Protein AF-A0A2G5U357-F1 (afdb_monomer)

Secondary structure (DSSP, 8-state):
---HHHHHHHHHHHHHHHHHHHHHHHHHHHHHHHHHHHHHHHHHHHHHHHHHHHHHHHHHHHHHHHHHHHHHHHHHHHHHHHHHHHHHHHHHHHHHHHHHHHHHHHHHHHHHHHHHHHHHHHHHHHHHHHHHHHHHHHHHHHHHHHHHHHHS-TTT-HHHHHHHHHHHHHHHHHHHHHHHHHHHHHHHHHHHHHTHHHHHHHTTTS--HHHHHHHHHHHHHHHS--GGGGGSTT--HHHHHHHHHHHHHHHHHHHTS-GGGSS-SS-HHHHHHHHHHHHHHHHHHHHHHHTT-

pLDDT: mean 80.19, std 14.19, range [41.47, 96.19]

Sequence (293 aa):
MVTIVELEEENEEIETLAVKKQILLEQSGDVLEEIHNTRELMMEEFERLHIETLMSYQEKIEKEAQEYEQIYEETKLFIEEETMELQTEFCEFLEEMIEEKEKLMELTMQEKEYRKLTDVIFEIIQNWTDIDFIFSQILGMREAQNVVKDTWSEETDPQVVKILDRINQRIMGKVQTIWRLHESNSEKLDGVLEKIEEFLDFMELGYNDISRSIFIVALNSMRNIPFNTLENQNLTDDDVNNIKESVQDIRDFLSYVPLCQLRPRKSLRQFLWNEIDSYQRDNDIFFDLENCK

Nearest PDB structures (foldseek):
  7n6g-assembly1_6B  TM=3.290E-01  e=2.429E+00  Chlamydomonas reinhardtii

Radius of gyration: 61.29 Å; Cα contacts (8 Å, |Δi|>4): 101; chains: 1; bounding box: 119×38×194 Å

Mean predicted aligned error: 16.16 Å

Foldseek 3Di:
DDDPVNVVVVVVVVVVVVVVVVVVVVVVVVVVVVVVVVVVVVVVVVVVVVVVVVVVVVVVVVVVVVVVVVVVVVVVVVVVVVVVVVVVVVVVVVVVVVVVVVVLVVLQVVLVVLVVLLVLVVLLVVLLVVLLVLLVVLVVLVVVLVVLCVVDPPPPDPVSVVVNVVSLVSSLVSLVSSVVSLVVSLVSLVVSLVCVVVSVVSLVPDDDPVLSVLSSVLSVLSNPQPSVLSNDSPNDPVSSVVNNVSSVSSVVSVVSHPSVSSRPPADVVNVVVVVVVVVVVVVVVVVVVVVVD

Solvent-accessible surface area (backbone atoms only — not comparable to full-atom values): 16139 Å² total; per-residue (Å²): 135,85,54,75,65,62,57,48,54,52,47,54,51,51,52,51,50,52,52,52,50,51,52,51,51,53,56,52,48,54,52,52,50,53,53,50,55,52,49,50,54,50,50,56,52,49,52,50,54,50,51,55,50,51,53,54,52,50,54,50,51,53,50,50,51,52,54,52,51,51,54,49,54,53,51,50,50,50,50,53,50,54,51,50,52,53,51,48,55,52,48,53,54,50,49,54,54,48,53,55,50,51,52,52,50,51,54,51,53,51,52,57,54,46,51,53,51,40,52,51,51,52,49,42,52,49,47,46,52,51,36,54,52,54,50,54,50,43,53,54,52,49,54,53,48,48,54,50,56,76,73,41,67,81,91,78,43,77,65,58,53,57,50,52,52,53,50,51,53,52,43,52,56,49,50,56,48,42,49,56,44,48,53,58,34,40,64,51,45,56,65,44,64,78,46,41,66,66,47,53,59,74,46,69,85,58,65,53,73,65,42,48,52,44,46,54,51,31,57,56,51,70,59,69,61,72,65,71,60,64,70,43,96,76,62,45,73,66,60,54,51,62,50,47,54,57,55,50,52,40,54,56,42,51,73,67,37,69,66,82,44,66,50,76,91,62,53,68,69,57,52,55,47,52,51,54,54,48,55,49,50,58,49,52,55,52,56,56,58,65,75,72,115

Organism: NCBI:txid1611254

Structure (mmCIF, N/CA/C/O backbone):
data_AF-A0A2G5U357-F1
#
_entry.id   AF-A0A2G5U357-F1
#
loop_
_atom_site.group_PDB
_atom_site.id
_atom_site.type_symbol
_atom_site.label_atom_id
_atom_site.label_alt_id
_atom_site.label_comp_id
_atom_site.label_asym_id
_atom_site.label_entity_id
_atom_site.label_seq_id
_atom_site.pdbx_PDB_ins_code
_atom_site.Cartn_x
_atom_site.Cartn_y
_atom_site.Cartn_z
_atom_site.occupancy
_atom_site.B_iso_or_equiv
_atom_site.auth_seq_id
_atom_site.auth_comp_id
_atom_site.auth_asym_id
_atom_site.auth_atom_id
_atom_site.pdbx_PDB_model_num
ATOM 1 N N . MET A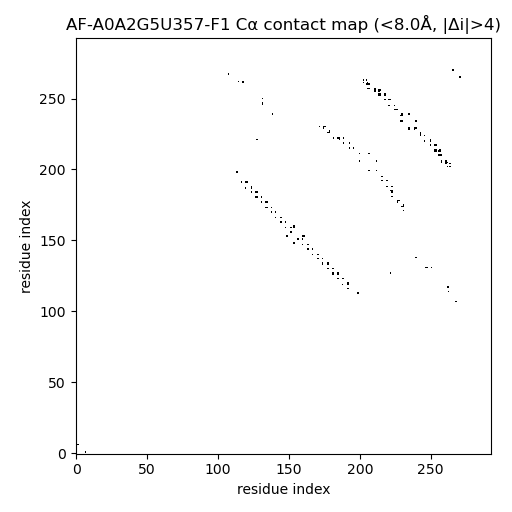 1 1 ? -64.773 4.505 142.439 1.00 47.84 1 MET A N 1
ATOM 2 C CA . MET A 1 1 ? -65.689 3.394 142.752 1.00 47.84 1 MET A CA 1
ATOM 3 C C . MET A 1 1 ? -66.406 3.119 141.449 1.00 47.84 1 MET A C 1
ATOM 5 O O . MET A 1 1 ? -67.272 3.902 141.102 1.00 47.84 1 MET A O 1
ATOM 9 N N . VAL A 1 2 ? -65.901 2.157 140.677 1.00 45.38 2 VAL A N 1
ATOM 10 C CA . VAL A 1 2 ? -66.512 1.727 139.410 1.00 45.38 2 VAL A CA 1
ATOM 11 C C . VAL A 1 2 ? -67.631 0.766 139.786 1.00 45.38 2 VAL A C 1
ATOM 13 O O . VAL A 1 2 ? -67.424 -0.089 140.655 1.00 45.38 2 VAL A O 1
ATOM 16 N N . THR A 1 3 ? -68.829 0.969 139.249 1.00 49.22 3 THR A N 1
ATOM 17 C CA . THR A 1 3 ? -69.967 0.092 139.545 1.00 49.22 3 THR A CA 1
ATOM 18 C C . THR A 1 3 ? -69.926 -1.149 138.657 1.00 49.22 3 THR A C 1
ATOM 20 O O . THR A 1 3 ? -69.430 -1.104 137.539 1.00 49.22 3 THR A O 1
ATOM 23 N N . ILE A 1 4 ? -70.417 -2.284 139.168 1.00 57.62 4 ILE A N 1
ATOM 24 C CA . ILE A 1 4 ? -70.398 -3.585 138.466 1.00 57.62 4 ILE A CA 1
ATOM 25 C C . ILE A 1 4 ? -71.070 -3.492 137.081 1.00 57.62 4 ILE A C 1
ATOM 27 O O . ILE A 1 4 ? -70.630 -4.158 136.157 1.00 57.62 4 ILE A O 1
ATOM 31 N N . VAL A 1 5 ? -72.046 -2.594 136.923 1.00 58.62 5 VAL A N 1
ATOM 32 C CA . VAL A 1 5 ? -72.775 -2.349 135.668 1.00 58.62 5 VAL A CA 1
ATOM 33 C C . VAL A 1 5 ? -71.911 -1.646 134.609 1.00 58.62 5 VAL A C 1
ATOM 35 O O . VAL A 1 5 ? -71.959 -2.024 133.448 1.00 58.62 5 VAL A O 1
ATOM 38 N N . GLU A 1 6 ? -71.064 -0.683 134.994 1.00 56.03 6 GLU A N 1
ATOM 39 C CA . GLU A 1 6 ? -70.139 -0.011 134.056 1.00 56.03 6 GLU A CA 1
ATOM 40 C C . GLU A 1 6 ? -69.059 -0.979 133.541 1.00 56.03 6 GLU A C 1
ATOM 42 O O . GLU A 1 6 ? -68.643 -0.891 132.390 1.00 56.03 6 GLU A O 1
ATOM 47 N N . LEU A 1 7 ? -68.637 -1.939 134.376 1.00 56.56 7 LEU A N 1
ATOM 48 C CA . LEU A 1 7 ? -67.718 -3.011 133.974 1.00 56.56 7 LEU A CA 1
ATOM 49 C C . LEU A 1 7 ? -68.388 -4.051 133.067 1.00 56.56 7 LEU A C 1
ATOM 51 O O . LEU A 1 7 ? -67.701 -4.651 132.250 1.00 56.56 7 LEU A O 1
ATOM 55 N N . GLU A 1 8 ? -69.693 -4.290 133.209 1.00 56.94 8 GLU A N 1
ATOM 56 C CA . GLU A 1 8 ? -70.458 -5.191 132.336 1.00 56.94 8 GLU A CA 1
ATOM 57 C C . GLU A 1 8 ? -70.704 -4.559 130.953 1.00 56.94 8 GLU A C 1
ATOM 59 O O . GLU A 1 8 ? -70.496 -5.234 129.946 1.00 56.94 8 GLU A O 1
ATOM 64 N N . GLU A 1 9 ? -71.032 -3.262 130.887 1.00 58.09 9 GLU A N 1
ATOM 65 C CA . GLU A 1 9 ? -71.184 -2.515 129.626 1.00 58.09 9 GLU A CA 1
ATOM 66 C C . GLU A 1 9 ? -69.849 -2.372 128.863 1.00 58.09 9 GLU A C 1
ATOM 68 O O . GLU A 1 9 ? -69.809 -2.628 127.659 1.00 58.09 9 GLU A O 1
ATOM 73 N N . GLU A 1 10 ? -68.731 -2.059 129.540 1.00 58.97 10 GLU A N 1
ATOM 74 C CA . GLU A 1 10 ? -67.394 -2.046 128.911 1.00 58.97 10 GLU A CA 1
ATOM 75 C C . GLU A 1 10 ? -66.992 -3.437 128.389 1.00 58.97 10 GLU A C 1
ATOM 77 O O . GLU A 1 10 ? -66.333 -3.551 127.353 1.00 58.97 10 GLU A O 1
ATOM 82 N N . ASN A 1 11 ? -67.392 -4.511 129.075 1.00 60.84 11 ASN A N 1
ATOM 83 C CA . ASN A 1 11 ? -67.053 -5.879 128.687 1.00 60.84 11 ASN A CA 1
ATOM 84 C C . ASN A 1 11 ? -67.877 -6.360 127.475 1.00 60.84 11 ASN A C 1
ATOM 86 O O . ASN A 1 11 ? -67.313 -6.981 126.574 1.00 60.84 11 ASN A O 1
ATOM 90 N N . GLU A 1 12 ? -69.164 -6.001 127.385 1.00 63.72 12 GLU A N 1
ATOM 91 C CA . GLU A 1 12 ? -69.972 -6.202 126.169 1.00 63.72 12 GLU A CA 1
ATOM 92 C C . GLU A 1 12 ? -69.420 -5.396 124.978 1.00 63.72 12 GLU A C 1
ATOM 94 O O . GLU A 1 12 ? -69.389 -5.885 123.842 1.00 63.72 12 GLU A O 1
ATOM 99 N N . GLU A 1 13 ? -68.922 -4.178 125.208 1.00 65.19 13 GLU A N 1
ATOM 100 C CA . GLU A 1 13 ? -68.325 -3.341 124.162 1.00 65.19 13 GLU A CA 1
ATOM 101 C C . GLU A 1 13 ? -66.979 -3.907 123.666 1.00 65.19 13 GLU A C 1
ATOM 103 O O . GLU A 1 13 ? -66.722 -3.941 122.456 1.00 65.19 13 GLU A O 1
ATOM 108 N N . ILE A 1 14 ? -66.153 -4.440 124.577 1.00 70.31 14 ILE A N 1
ATOM 109 C CA . ILE A 1 14 ? -64.901 -5.150 124.266 1.00 70.31 14 ILE A CA 1
ATOM 110 C C . ILE A 1 14 ? -65.175 -6.443 123.485 1.00 70.31 14 ILE A C 1
ATOM 112 O O . ILE A 1 14 ? -64.502 -6.696 122.480 1.00 70.31 14 ILE A O 1
ATOM 116 N N . GLU A 1 15 ? -66.168 -7.243 123.884 1.00 70.38 15 GLU A N 1
ATOM 117 C CA . GLU A 1 15 ? -66.568 -8.450 123.148 1.00 70.38 15 GLU A CA 1
ATOM 118 C C . GLU A 1 15 ? -67.089 -8.106 121.744 1.00 70.38 15 GLU A C 1
ATOM 120 O O . GLU A 1 15 ? -66.689 -8.725 120.754 1.00 70.38 15 GLU A O 1
ATOM 125 N N . THR A 1 16 ? -67.895 -7.051 121.615 1.00 76.31 16 THR A N 1
ATOM 126 C CA . THR A 1 16 ? -68.413 -6.588 120.318 1.00 76.31 16 THR A CA 1
ATOM 127 C C . THR A 1 16 ? -67.295 -6.068 119.405 1.00 76.31 16 THR A C 1
ATOM 129 O O . THR A 1 16 ? -67.301 -6.319 118.195 1.00 76.31 16 THR A O 1
ATOM 132 N N . LEU A 1 17 ? -66.306 -5.360 119.960 1.00 76.94 17 LEU A N 1
ATOM 133 C CA . LEU A 1 17 ? -65.114 -4.912 119.234 1.00 76.94 17 LEU A CA 1
ATOM 134 C C . LEU A 1 17 ? -64.229 -6.085 118.799 1.00 76.94 17 LEU A C 1
ATOM 136 O O . LEU A 1 17 ? -63.715 -6.068 117.679 1.00 76.94 17 LEU A O 1
ATOM 140 N N . ALA A 1 18 ? -64.080 -7.115 119.636 1.00 74.75 18 ALA A N 1
ATOM 141 C CA . ALA A 1 18 ? -63.347 -8.330 119.293 1.00 74.75 18 ALA A CA 1
ATOM 142 C C . ALA A 1 18 ? -64.016 -9.085 118.132 1.00 74.75 18 ALA A C 1
ATOM 144 O O . ALA A 1 18 ? -63.332 -9.463 117.180 1.00 74.75 18 ALA A O 1
ATOM 145 N N . VAL A 1 19 ? -65.348 -9.212 118.148 1.00 77.69 19 VAL A N 1
ATOM 146 C CA . VAL A 1 19 ? -66.127 -9.814 117.052 1.00 77.69 19 VAL A CA 1
ATOM 147 C C . VAL A 1 19 ? -66.014 -8.990 115.766 1.00 77.69 19 VAL A C 1
ATOM 149 O O . VAL A 1 19 ? -65.733 -9.542 114.705 1.00 77.69 19 VAL A O 1
ATOM 152 N N . LYS A 1 20 ? -66.150 -7.658 115.832 1.00 79.81 20 LYS A N 1
ATOM 153 C CA . LYS A 1 20 ? -65.971 -6.784 114.655 1.00 79.81 20 LYS A CA 1
ATOM 154 C C . LYS A 1 20 ? -64.561 -6.874 114.076 1.00 79.81 20 LYS A C 1
ATOM 156 O O . LYS A 1 20 ? -64.404 -6.883 112.859 1.00 79.81 20 LYS A O 1
ATOM 161 N N . LYS A 1 21 ? -63.539 -6.959 114.930 1.00 80.06 21 LYS A N 1
ATOM 162 C CA . LYS A 1 21 ? -62.146 -7.142 114.510 1.00 80.06 21 LYS A CA 1
ATOM 163 C C . LYS A 1 21 ? -61.936 -8.496 113.828 1.00 80.06 21 LYS A C 1
ATOM 165 O O . LYS A 1 21 ? -61.232 -8.543 112.826 1.00 80.06 21 LYS A O 1
ATOM 170 N N . GLN A 1 22 ? -62.550 -9.561 114.341 1.00 78.25 22 GLN A N 1
ATOM 171 C CA . GLN A 1 22 ? -62.512 -10.892 113.733 1.00 78.25 22 GLN A CA 1
ATOM 172 C C . GLN A 1 22 ? -63.146 -10.881 112.332 1.00 78.25 22 GLN A C 1
ATOM 174 O O . GLN A 1 22 ? -62.516 -11.323 111.378 1.00 78.25 22 GLN A O 1
ATOM 179 N N . ILE A 1 23 ? -64.333 -10.279 112.193 1.00 80.44 23 ILE A N 1
ATOM 180 C CA . ILE A 1 23 ? -65.026 -10.131 110.901 1.00 80.44 23 ILE A CA 1
ATOM 181 C C . ILE A 1 23 ? -64.185 -9.310 109.913 1.00 80.44 23 ILE A C 1
ATOM 183 O O . ILE A 1 23 ? -64.053 -9.687 108.754 1.00 80.44 23 ILE A O 1
ATOM 187 N N . LEU A 1 24 ? -63.586 -8.202 110.363 1.00 81.31 24 LEU A N 1
ATOM 188 C CA . LEU A 1 24 ? -62.716 -7.375 109.522 1.00 81.31 24 LEU A CA 1
ATOM 189 C C . LEU A 1 24 ? -61.452 -8.119 109.079 1.00 81.31 24 LEU A C 1
ATOM 191 O O . LEU A 1 24 ? -61.003 -7.915 107.956 1.00 81.31 24 LEU A O 1
ATOM 195 N N . LEU A 1 25 ? -60.882 -8.969 109.939 1.00 82.81 25 LEU A N 1
ATOM 196 C CA . LEU A 1 25 ? -59.726 -9.798 109.596 1.00 82.81 25 LEU A CA 1
ATOM 197 C C . LEU A 1 25 ? -60.081 -10.840 108.532 1.00 82.81 25 LEU A C 1
ATOM 199 O O . LEU A 1 25 ? -59.345 -10.953 107.555 1.00 82.81 25 LEU A O 1
ATOM 203 N N . GLU A 1 26 ? -61.211 -11.533 108.676 1.00 79.62 26 GLU A N 1
ATOM 204 C CA . GLU A 1 26 ? -61.708 -12.496 107.680 1.00 79.62 26 GLU A CA 1
ATOM 205 C C . GLU A 1 26 ? -61.999 -11.809 106.338 1.00 79.62 26 GLU A C 1
ATOM 207 O O . GLU A 1 26 ? -61.415 -12.182 105.325 1.00 79.62 26 GLU A O 1
ATOM 212 N N . GLN A 1 27 ? -62.761 -10.710 106.340 1.00 81.50 27 GLN A N 1
ATOM 213 C CA . GLN A 1 27 ? -63.046 -9.935 105.124 1.00 81.50 27 GLN A CA 1
ATOM 214 C C . GLN A 1 27 ? -61.780 -9.370 104.469 1.00 81.50 27 GLN A C 1
ATOM 216 O O . GLN A 1 27 ? -61.687 -9.302 103.246 1.00 81.50 27 GLN A O 1
ATOM 221 N N . SER A 1 28 ? -60.787 -8.953 105.262 1.00 82.56 28 SER A N 1
ATOM 222 C CA . SER A 1 28 ? -59.503 -8.499 104.721 1.00 82.56 28 SER A CA 1
ATOM 223 C C . SER A 1 28 ? -58.676 -9.639 104.122 1.00 82.56 28 SER A C 1
ATOM 225 O O . SER A 1 28 ? -57.940 -9.401 103.167 1.00 82.56 28 SER A O 1
ATOM 227 N N . GLY A 1 29 ? -58.812 -10.861 104.650 1.00 83.94 29 GLY A N 1
ATOM 228 C CA . GLY A 1 29 ? -58.207 -12.072 104.100 1.00 83.94 29 GLY A CA 1
ATOM 229 C C . GLY A 1 29 ? -58.791 -12.422 102.734 1.00 83.94 29 GLY A C 1
ATOM 230 O O . GLY A 1 29 ? -58.028 -12.578 101.785 1.00 83.94 29 GLY A O 1
ATOM 231 N N . ASP A 1 30 ? -60.121 -12.417 102.616 1.00 84.06 30 ASP A N 1
ATOM 232 C CA . ASP A 1 30 ? -60.831 -12.691 101.358 1.00 84.06 30 ASP A CA 1
ATOM 233 C C . ASP A 1 30 ? -60.451 -11.680 100.261 1.00 84.06 30 ASP A C 1
ATOM 235 O O . ASP A 1 30 ? -60.134 -12.052 99.132 1.00 84.06 30 ASP A O 1
ATOM 239 N N . VAL A 1 31 ? -60.391 -10.385 100.603 1.00 86.06 31 VAL A N 1
ATOM 240 C CA . VAL A 1 31 ? -59.973 -9.327 99.664 1.00 86.06 31 VAL A CA 1
ATOM 241 C C . VAL A 1 31 ? -58.511 -9.496 99.238 1.00 86.06 31 VAL A C 1
ATOM 243 O O . VAL A 1 31 ? -58.174 -9.263 98.078 1.00 86.06 31 VAL A O 1
ATOM 246 N N . LEU A 1 32 ? -57.622 -9.893 100.153 1.00 85.81 32 LEU A N 1
ATOM 247 C CA . LEU A 1 32 ? -56.219 -10.153 99.819 1.00 85.81 32 LEU A CA 1
ATOM 248 C C . LEU A 1 32 ? -56.066 -11.364 98.892 1.00 85.81 32 LEU A C 1
ATOM 250 O O . LEU A 1 32 ? -55.231 -11.320 97.988 1.00 85.81 32 LEU A O 1
ATOM 254 N N . GLU A 1 33 ? -56.873 -12.407 99.081 1.00 88.12 33 GLU A N 1
ATOM 255 C CA . GLU A 1 33 ? -56.899 -13.585 98.213 1.00 88.12 33 GLU A CA 1
ATOM 256 C C . GLU A 1 33 ? -57.441 -13.243 96.815 1.00 88.12 33 GLU A C 1
ATOM 258 O O . GLU A 1 33 ? -56.817 -13.595 95.814 1.00 88.12 33 GLU A O 1
ATOM 263 N N . GLU A 1 34 ? -58.518 -12.457 96.712 1.00 88.50 34 GLU A N 1
AT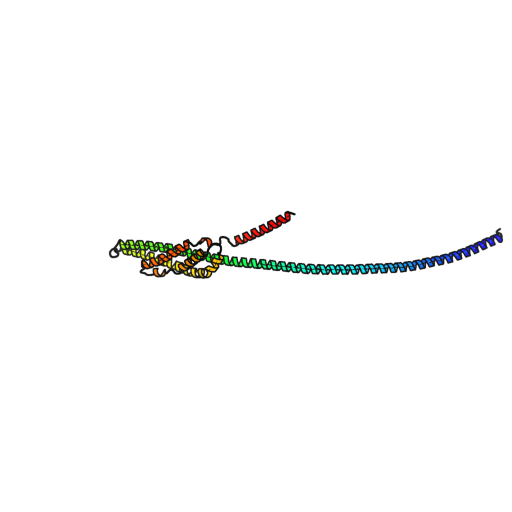OM 264 C CA . GLU A 1 34 ? -59.029 -11.961 95.425 1.00 88.50 34 GLU A CA 1
ATOM 265 C C . GLU A 1 34 ? -58.008 -11.087 94.684 1.00 88.50 34 GLU A C 1
ATOM 267 O O . GLU A 1 34 ? -57.818 -11.240 93.472 1.00 88.50 34 GLU A O 1
ATOM 272 N N . ILE A 1 35 ? -57.310 -10.194 95.396 1.00 88.38 35 ILE A N 1
ATOM 273 C CA . ILE A 1 35 ? -56.228 -9.379 94.822 1.00 88.38 35 ILE A CA 1
ATOM 274 C C . ILE A 1 35 ? -55.089 -10.276 94.331 1.00 88.38 35 ILE A C 1
ATOM 276 O O . ILE A 1 35 ? -54.537 -10.029 93.255 1.00 88.38 35 ILE A O 1
ATOM 280 N N . HIS A 1 36 ? -54.726 -11.306 95.098 1.00 89.50 36 HIS A N 1
ATOM 281 C CA . HIS A 1 36 ? -53.666 -12.234 94.722 1.00 89.50 36 HIS A CA 1
ATOM 282 C C . HIS A 1 36 ? -54.030 -13.028 93.462 1.00 89.50 36 HIS A C 1
ATOM 284 O O . HIS A 1 36 ? -53.264 -12.992 92.498 1.00 89.50 36 HIS A O 1
ATOM 290 N N . ASN A 1 37 ? -55.226 -13.620 93.426 1.00 91.06 37 ASN A N 1
ATOM 291 C CA . ASN A 1 37 ? -55.741 -14.376 92.282 1.00 91.06 37 ASN A CA 1
ATOM 292 C C . ASN A 1 37 ? -55.861 -13.497 91.028 1.00 91.06 37 ASN A C 1
ATOM 294 O O . ASN A 1 37 ? -55.467 -13.894 89.934 1.00 91.06 37 ASN A O 1
ATOM 298 N N . THR A 1 38 ? -56.347 -12.261 91.180 1.00 90.69 38 THR A N 1
ATOM 299 C CA . THR A 1 38 ? -56.445 -11.304 90.065 1.00 90.69 38 THR A CA 1
ATOM 300 C C . THR A 1 38 ? -55.066 -10.936 89.526 1.00 90.69 38 THR A C 1
ATOM 302 O O . THR A 1 38 ? -54.875 -10.831 88.314 1.00 90.69 38 THR A O 1
ATOM 305 N N . ARG A 1 39 ? -54.079 -10.754 90.412 1.00 90.25 39 ARG A N 1
ATOM 306 C CA . ARG A 1 39 ? -52.699 -10.475 90.010 1.00 90.25 39 ARG A CA 1
ATOM 307 C C . ARG A 1 39 ? -52.085 -11.653 89.258 1.00 90.25 39 ARG A C 1
ATOM 309 O O . ARG A 1 39 ? -51.417 -11.402 88.262 1.00 90.25 39 ARG A O 1
ATOM 316 N N . GLU A 1 40 ? -52.279 -12.889 89.716 1.00 91.75 40 GLU A N 1
ATOM 317 C CA . GLU A 1 40 ? -51.782 -14.077 89.008 1.00 91.75 40 GLU A CA 1
ATOM 318 C C . GLU A 1 40 ? -52.381 -14.176 87.604 1.00 91.75 40 GLU A C 1
ATOM 320 O O . GLU A 1 40 ? -51.627 -14.217 86.635 1.00 91.75 40 GLU A O 1
ATOM 325 N N . LEU A 1 41 ? -53.706 -14.057 87.472 1.00 92.38 41 LEU A N 1
ATOM 326 C CA . LEU A 1 41 ? -54.381 -14.068 86.168 1.00 92.38 41 LEU A CA 1
ATOM 327 C C . LEU A 1 41 ? -53.882 -12.953 85.235 1.00 92.38 41 LEU A C 1
ATOM 329 O O . LEU A 1 41 ? -53.682 -13.175 84.044 1.00 92.38 41 LEU A O 1
ATOM 333 N N . MET A 1 42 ? -53.648 -11.748 85.763 1.00 91.56 42 MET A N 1
ATOM 334 C CA . MET A 1 42 ? -53.073 -10.652 84.976 1.00 91.56 42 MET A CA 1
ATOM 335 C C . MET A 1 42 ? -51.633 -10.928 84.534 1.00 91.56 42 MET A C 1
ATOM 337 O O . MET A 1 42 ? -51.255 -10.517 83.439 1.00 91.56 42 MET A O 1
ATOM 341 N N . MET A 1 43 ? -50.823 -11.573 85.376 1.00 92.12 43 MET A N 1
ATOM 342 C CA . MET A 1 43 ? -49.446 -11.927 85.028 1.00 92.12 43 MET A CA 1
ATOM 343 C C . MET A 1 43 ? -49.417 -13.006 83.944 1.00 92.12 43 MET A C 1
ATOM 345 O O . MET A 1 43 ? -48.683 -12.848 82.974 1.00 92.12 43 MET A O 1
ATOM 349 N N . GLU A 1 44 ? -50.261 -14.034 84.054 1.00 91.69 44 GLU A N 1
ATOM 350 C CA . GLU A 1 44 ? -50.408 -15.073 83.027 1.00 91.69 44 GLU A CA 1
ATOM 351 C C . GLU A 1 44 ? -50.871 -14.484 81.683 1.00 91.69 44 GLU A C 1
ATOM 353 O O . GLU A 1 44 ? -50.317 -14.802 80.629 1.00 91.69 44 GLU A O 1
ATOM 358 N N . GLU A 1 45 ? -51.846 -13.569 81.707 1.00 91.94 45 GLU A N 1
ATOM 359 C CA . GLU A 1 45 ? -52.330 -12.888 80.501 1.00 91.94 45 GLU A CA 1
ATOM 360 C C . GLU A 1 45 ? -51.247 -11.992 79.877 1.00 91.94 45 GLU A C 1
ATOM 362 O O . GLU A 1 45 ? -51.085 -11.958 78.654 1.00 91.94 45 GLU A O 1
ATOM 367 N N . PHE A 1 46 ? -50.473 -11.288 80.710 1.00 93.94 46 PHE A N 1
ATOM 368 C CA . PHE A 1 46 ? -49.355 -10.463 80.259 1.00 93.94 46 PHE A CA 1
ATOM 369 C C . PHE A 1 46 ? -48.249 -11.308 79.620 1.00 93.94 46 PHE A C 1
ATOM 371 O O . PHE A 1 46 ? -47.745 -10.949 78.556 1.00 93.94 46 PHE A O 1
ATOM 378 N N . GLU A 1 47 ? -47.893 -12.439 80.231 1.00 92.00 47 GLU A N 1
ATOM 379 C CA . GLU A 1 47 ? -46.915 -13.378 79.680 1.00 92.00 47 GLU A CA 1
ATOM 380 C C . GLU A 1 47 ? -47.383 -13.939 78.333 1.00 92.00 47 GLU A C 1
ATOM 382 O O . GLU A 1 47 ? -46.605 -13.943 77.375 1.00 92.00 47 GLU A O 1
ATOM 387 N N . ARG A 1 48 ? -48.665 -14.317 78.212 1.00 94.06 48 ARG A N 1
ATOM 388 C CA . ARG A 1 48 ? -49.234 -14.790 76.942 1.00 94.06 48 ARG A CA 1
ATOM 389 C C . ARG A 1 48 ? -49.143 -13.728 75.847 1.00 94.06 48 ARG A C 1
ATOM 391 O O . ARG A 1 48 ? -48.617 -14.007 74.771 1.00 94.06 48 ARG A O 1
ATOM 398 N N . LEU A 1 49 ? -49.592 -12.503 76.131 1.00 93.69 49 LEU A N 1
ATOM 399 C CA . LEU A 1 49 ? -49.525 -11.377 75.191 1.00 93.69 49 LEU A CA 1
ATOM 400 C C . LEU A 1 49 ? -48.085 -11.048 74.784 1.00 93.69 49 LEU A C 1
ATOM 402 O O . LEU A 1 49 ? -47.822 -10.732 73.621 1.00 93.69 49 LEU A O 1
ATOM 406 N N . HIS A 1 50 ? -47.141 -11.122 75.724 1.00 93.31 50 HIS A N 1
ATOM 407 C CA . HIS A 1 50 ? -45.735 -10.859 75.445 1.00 93.31 50 HIS A CA 1
ATOM 408 C C . HIS A 1 50 ? -45.137 -11.916 74.509 1.00 93.31 50 HIS A C 1
ATOM 410 O O . HIS A 1 50 ? -44.468 -11.557 73.540 1.00 93.31 50 HIS A O 1
ATOM 416 N N . ILE A 1 51 ? -45.429 -13.199 74.745 1.00 94.69 51 ILE A N 1
ATOM 417 C CA . ILE A 1 51 ? -44.996 -14.303 73.877 1.00 94.69 51 ILE A CA 1
ATOM 418 C C . ILE A 1 51 ? -45.596 -14.157 72.473 1.00 94.69 51 ILE A C 1
ATOM 420 O O . ILE A 1 51 ? -44.857 -14.224 71.495 1.00 94.69 51 ILE A O 1
ATOM 424 N N . GLU A 1 52 ? -46.902 -13.898 72.355 1.00 93.94 52 GLU A N 1
ATOM 425 C CA . GLU A 1 52 ? -47.566 -13.685 71.057 1.00 93.94 52 GLU A CA 1
ATOM 426 C C . GLU A 1 52 ? -46.943 -12.513 70.283 1.00 93.94 52 GLU A C 1
ATOM 428 O O . GLU A 1 52 ? -46.694 -12.604 69.079 1.00 93.94 52 GLU A O 1
ATOM 433 N N . THR A 1 53 ? -46.627 -11.422 70.984 1.00 93.38 53 THR A N 1
ATOM 434 C CA . THR A 1 53 ? -46.004 -10.240 70.379 1.00 93.38 53 THR A CA 1
ATOM 435 C C . THR A 1 53 ? -44.577 -10.534 69.906 1.00 93.38 53 THR A C 1
ATOM 437 O O . THR A 1 53 ? -44.213 -10.150 68.795 1.00 93.38 53 THR A O 1
ATOM 440 N N . LEU A 1 54 ? -43.775 -11.244 70.710 1.00 94.56 54 LEU A N 1
ATOM 441 C CA . LEU A 1 54 ? -42.423 -11.662 70.328 1.00 94.56 54 LEU A CA 1
ATOM 442 C C . LEU A 1 54 ? -42.438 -12.589 69.109 1.00 94.56 54 LEU A C 1
ATOM 444 O O . LEU A 1 54 ? -41.681 -12.354 68.170 1.00 94.56 54 LEU A O 1
ATOM 448 N N . MET A 1 55 ? -43.335 -13.577 69.091 1.00 93.12 55 MET A N 1
ATOM 449 C CA . MET A 1 55 ? -43.512 -14.479 67.949 1.00 93.12 55 MET A CA 1
ATOM 450 C C . MET A 1 55 ? -43.889 -13.702 66.680 1.00 93.12 55 MET A C 1
ATOM 452 O O . MET A 1 55 ? -43.274 -13.901 65.637 1.00 93.12 55 MET A O 1
ATOM 456 N N . SER A 1 56 ? -44.819 -12.744 66.775 1.00 95.31 56 SER A N 1
ATOM 457 C CA . SER A 1 56 ? -45.198 -11.896 65.636 1.00 95.31 56 SER A CA 1
ATOM 458 C C . SER A 1 56 ? -44.037 -11.039 65.115 1.00 95.31 56 SER A C 1
ATOM 460 O O . SER A 1 56 ? -43.899 -10.857 63.904 1.00 95.31 56 SER A O 1
ATOM 462 N N . TYR A 1 57 ? -43.193 -10.497 66.000 1.00 94.31 57 TYR A N 1
ATOM 463 C CA . TYR A 1 57 ? -41.999 -9.764 65.574 1.00 94.31 57 TYR A CA 1
ATOM 464 C C . TYR A 1 57 ? -40.973 -10.678 64.909 1.00 94.31 57 TYR A C 1
ATOM 466 O O . TYR A 1 57 ? -40.377 -10.283 63.911 1.00 94.31 57 TYR A O 1
ATOM 474 N N . GLN A 1 58 ? -40.795 -11.892 65.424 1.00 94.81 58 GLN A N 1
ATOM 475 C CA . GLN A 1 58 ? -39.870 -12.863 64.858 1.00 94.81 58 GLN A CA 1
ATOM 476 C C . GLN A 1 58 ? -40.300 -13.294 63.448 1.00 94.81 58 GLN A C 1
ATOM 478 O O . GLN A 1 58 ? -39.480 -13.262 62.535 1.00 94.81 58 GLN A O 1
ATOM 483 N N . GLU A 1 59 ? -41.593 -13.558 63.236 1.00 93.88 59 GLU A N 1
ATOM 484 C CA . GLU A 1 59 ? -42.153 -13.836 61.904 1.00 93.88 59 GLU A CA 1
ATOM 485 C C . GLU A 1 59 ? -41.946 -12.669 60.926 1.00 93.88 59 GLU A C 1
ATOM 487 O O . GLU A 1 59 ? -41.620 -12.883 59.758 1.00 93.88 59 GLU A O 1
ATOM 492 N N . LYS A 1 60 ? -42.105 -11.418 61.385 1.00 95.44 60 LYS A N 1
ATOM 493 C CA . LYS A 1 60 ? -41.847 -10.233 60.548 1.00 95.44 60 LYS A CA 1
ATOM 494 C C . LYS A 1 60 ? -40.379 -10.119 60.151 1.00 95.44 60 LYS A C 1
ATOM 496 O O . LYS A 1 60 ? -40.105 -9.854 58.987 1.00 95.44 60 LYS A O 1
ATOM 501 N N . ILE A 1 61 ? -39.463 -10.344 61.092 1.00 94.94 61 ILE A N 1
ATOM 502 C CA . ILE A 1 61 ? -38.018 -10.300 60.834 1.00 94.94 61 ILE A CA 1
ATOM 503 C C . ILE A 1 61 ? -37.616 -11.394 59.841 1.00 94.94 61 ILE A C 1
ATOM 505 O O . ILE A 1 61 ? -36.867 -11.117 58.909 1.00 94.94 61 ILE A O 1
ATOM 509 N N . GLU A 1 62 ? -38.119 -12.621 60.002 1.00 94.56 62 GLU A N 1
ATOM 510 C CA . GLU A 1 62 ? -37.836 -13.718 59.066 1.00 94.56 62 GLU A CA 1
ATOM 511 C C . GLU A 1 62 ? -38.360 -13.415 57.663 1.00 94.56 62 GLU A C 1
ATOM 513 O O . GLU A 1 62 ? -37.669 -13.670 56.676 1.00 94.56 62 GLU A O 1
ATOM 518 N N . LYS A 1 63 ? -39.554 -12.825 57.566 1.00 95.88 63 LYS A N 1
ATOM 519 C CA . LYS A 1 63 ? -40.128 -12.440 56.280 1.00 95.88 63 LYS A CA 1
ATOM 520 C C . LYS A 1 63 ? -39.332 -11.321 55.601 1.00 95.88 63 LYS A C 1
ATOM 522 O O . LYS A 1 63 ? -39.022 -11.443 54.421 1.00 95.88 63 LYS A O 1
ATOM 527 N N . GLU A 1 64 ? -38.960 -10.273 56.336 1.00 94.62 64 GLU A N 1
ATOM 528 C CA . GLU A 1 64 ? -38.106 -9.198 55.808 1.00 94.62 64 GLU A CA 1
ATOM 529 C C . GLU A 1 64 ? -36.736 -9.736 55.377 1.00 94.62 64 GLU A C 1
ATOM 531 O O . GLU A 1 64 ? -36.244 -9.373 54.313 1.00 94.62 64 GLU A O 1
ATOM 536 N N . ALA A 1 65 ? -36.132 -10.644 56.152 1.00 93.88 65 ALA A N 1
ATOM 537 C CA . ALA A 1 65 ? -34.858 -11.264 55.793 1.00 93.88 65 ALA A CA 1
ATOM 538 C C . ALA A 1 65 ? -34.950 -12.047 54.471 1.00 93.88 65 ALA A C 1
ATOM 540 O O . ALA A 1 65 ? -34.074 -11.903 53.622 1.00 93.88 65 ALA A O 1
ATOM 541 N N . GLN A 1 66 ? -36.027 -12.813 54.268 1.00 95.50 66 GLN A N 1
ATOM 542 C CA . GLN A 1 66 ? -36.272 -13.532 53.012 1.00 95.50 66 GLN A CA 1
ATOM 543 C C . GLN A 1 66 ? -36.486 -12.583 51.826 1.00 95.50 66 GLN A C 1
ATOM 545 O O . GLN A 1 66 ? -35.960 -12.833 50.744 1.00 95.50 66 GLN A O 1
ATOM 550 N N . GLU A 1 67 ? -37.233 -11.492 52.020 1.00 95.19 67 GLU A N 1
ATOM 551 C CA . GLU A 1 67 ? -37.447 -10.474 50.983 1.00 95.19 67 GLU A CA 1
ATOM 552 C C . GLU A 1 67 ? -36.124 -9.787 50.599 1.00 95.19 67 GLU A C 1
ATOM 554 O O . GLU A 1 67 ? -35.825 -9.640 49.414 1.00 95.19 67 GLU A O 1
ATOM 559 N N . TYR A 1 68 ? -35.281 -9.429 51.574 1.00 93.88 68 TYR A N 1
ATOM 560 C CA . TYR A 1 68 ? -33.964 -8.845 51.302 1.00 93.88 68 TYR A CA 1
ATOM 561 C C . TYR A 1 68 ? -33.007 -9.814 50.608 1.00 93.88 68 TYR A C 1
ATOM 563 O O . TYR A 1 68 ? -32.253 -9.392 49.732 1.00 93.88 68 TYR A O 1
ATOM 571 N N . GLU A 1 69 ? -33.029 -11.094 50.976 1.00 94.62 69 GLU A N 1
ATOM 572 C CA . GLU A 1 69 ? -32.197 -12.114 50.335 1.00 94.62 69 GLU A CA 1
ATOM 573 C C . GLU A 1 69 ? -32.610 -12.332 48.872 1.00 94.62 69 GLU A C 1
ATOM 575 O O . GLU A 1 69 ? -31.747 -12.410 48.000 1.00 94.62 69 GLU A O 1
ATOM 580 N N . GLN A 1 70 ? -33.915 -12.303 48.571 1.00 95.44 70 GLN A N 1
ATOM 581 C CA . GLN A 1 70 ? -34.408 -12.320 47.189 1.00 95.44 70 GLN A CA 1
ATOM 582 C C . GLN A 1 70 ? -33.942 -11.097 46.393 1.00 95.44 70 GLN A C 1
ATOM 584 O O . GLN A 1 70 ? -33.384 -11.260 45.310 1.00 95.44 70 GLN A O 1
ATOM 589 N N . ILE A 1 71 ? -34.097 -9.886 46.942 1.00 95.19 71 ILE A N 1
ATOM 590 C CA . ILE A 1 71 ? -33.644 -8.649 46.281 1.00 95.19 71 ILE A CA 1
ATOM 591 C C . ILE A 1 71 ? -32.134 -8.695 46.013 1.00 95.19 71 ILE A C 1
ATOM 593 O O . ILE A 1 71 ? -31.676 -8.259 44.955 1.00 95.19 71 ILE A O 1
ATOM 597 N N . TYR A 1 72 ? -31.350 -9.210 46.963 1.00 93.31 72 TYR A N 1
ATOM 598 C CA . TYR A 1 72 ? -29.904 -9.331 46.816 1.00 93.31 72 TYR A CA 1
ATOM 599 C C . TYR A 1 72 ? -29.519 -10.271 45.670 1.00 93.31 72 TYR A C 1
ATOM 601 O O . TYR A 1 72 ? -28.713 -9.883 44.824 1.00 93.31 72 TYR A O 1
ATOM 609 N N . GLU A 1 73 ? -30.102 -11.471 45.610 1.00 95.25 73 GLU A N 1
ATOM 610 C CA . GLU A 1 73 ? -29.804 -12.431 44.541 1.00 95.25 73 GLU A CA 1
ATOM 611 C C . GLU A 1 73 ? -30.281 -11.931 43.169 1.00 95.25 73 GLU A C 1
ATOM 613 O O . GLU A 1 73 ? -29.543 -12.060 42.195 1.00 95.25 73 GLU A O 1
ATOM 618 N N . GLU A 1 74 ? -31.446 -11.275 43.080 1.00 95.31 74 GLU A N 1
ATOM 619 C CA . GLU A 1 74 ? -31.916 -10.646 41.834 1.00 95.31 74 GLU A CA 1
ATOM 620 C C . GLU A 1 74 ? -30.964 -9.541 41.358 1.00 95.31 74 GLU A C 1
ATOM 622 O O . GLU A 1 74 ? -30.582 -9.500 40.188 1.00 95.31 74 GLU A O 1
ATOM 627 N N . THR A 1 75 ? -30.531 -8.666 42.270 1.00 92.94 75 THR A N 1
ATOM 628 C CA . THR A 1 75 ? -29.608 -7.567 41.944 1.00 92.94 75 THR A CA 1
ATOM 629 C C . THR A 1 75 ? -28.244 -8.102 41.523 1.00 92.94 75 THR A C 1
ATOM 631 O O . THR A 1 75 ? -27.630 -7.592 40.589 1.00 92.94 75 THR A O 1
ATOM 634 N N . LYS A 1 76 ? -27.754 -9.138 42.207 1.00 94.25 76 LYS A N 1
ATOM 635 C CA . LYS A 1 76 ? -26.487 -9.785 41.878 1.00 94.25 76 LYS A CA 1
ATOM 636 C C . LYS A 1 76 ? -26.531 -10.410 40.486 1.00 94.25 76 LYS A C 1
ATOM 638 O O . LYS A 1 76 ? -25.599 -10.204 39.717 1.00 94.25 76 LYS A O 1
ATOM 643 N N . LEU A 1 77 ? -27.611 -11.118 40.160 1.00 96.19 77 LEU A N 1
ATOM 644 C CA . LEU A 1 77 ? -27.782 -11.758 38.859 1.00 96.19 77 LEU A CA 1
ATOM 645 C C . LEU A 1 77 ? -27.867 -10.716 37.734 1.00 96.19 77 LEU A C 1
ATOM 647 O O . LEU A 1 77 ? -27.187 -10.862 36.725 1.00 96.19 77 LEU A O 1
ATOM 651 N N . PHE A 1 78 ? -28.587 -9.612 37.958 1.00 96.19 78 PHE A N 1
ATOM 652 C CA . PHE A 1 78 ? -28.625 -8.477 37.031 1.00 96.19 78 PHE A CA 1
ATOM 653 C C . PHE A 1 78 ? -27.233 -7.871 36.779 1.00 96.19 78 PHE A C 1
ATOM 655 O O . PHE A 1 78 ? -26.851 -7.653 35.634 1.00 96.19 78 PHE A O 1
ATOM 662 N N . ILE A 1 79 ? -26.447 -7.633 37.837 1.00 93.94 79 ILE A N 1
ATOM 663 C CA . ILE A 1 79 ? -25.088 -7.083 37.702 1.00 93.94 79 ILE A CA 1
ATOM 664 C C . ILE A 1 79 ? -24.171 -8.060 36.954 1.00 93.94 79 ILE A C 1
ATOM 666 O O . ILE A 1 79 ? -23.339 -7.628 36.155 1.00 93.94 79 ILE A O 1
ATOM 670 N N . GLU A 1 80 ? -24.285 -9.364 37.217 1.00 95.31 80 GLU A N 1
ATOM 671 C CA . GLU A 1 80 ? -23.504 -10.393 36.521 1.00 95.31 80 GLU A CA 1
ATOM 672 C C . GLU A 1 80 ? -23.841 -10.439 35.021 1.00 95.31 80 GLU A C 1
ATOM 674 O O . GLU A 1 80 ? -22.920 -10.511 34.205 1.00 95.31 80 GLU A O 1
ATOM 679 N N . GLU A 1 81 ? -25.122 -10.331 34.656 1.00 95.62 81 GLU A N 1
ATOM 680 C CA . GLU A 1 81 ? -25.575 -10.239 33.262 1.00 95.62 81 GLU A CA 1
ATOM 681 C C . GLU A 1 81 ? -25.061 -8.962 32.579 1.00 95.62 81 GLU A C 1
ATOM 683 O O . GLU A 1 81 ? -24.375 -9.057 31.562 1.00 95.62 81 GLU A O 1
ATOM 688 N N . GLU A 1 82 ? -25.280 -7.784 33.175 1.00 94.75 82 GLU A N 1
ATOM 689 C CA . GLU A 1 82 ? -24.838 -6.493 32.619 1.00 94.75 82 GLU A CA 1
ATOM 690 C C . GLU A 1 82 ? -23.308 -6.436 32.459 1.00 94.75 82 GLU A C 1
ATOM 692 O O . GLU A 1 82 ? -22.786 -5.952 31.455 1.00 94.75 82 GLU A O 1
ATOM 697 N N . THR A 1 83 ? -22.559 -6.990 33.419 1.00 92.88 83 THR A N 1
ATOM 698 C CA . T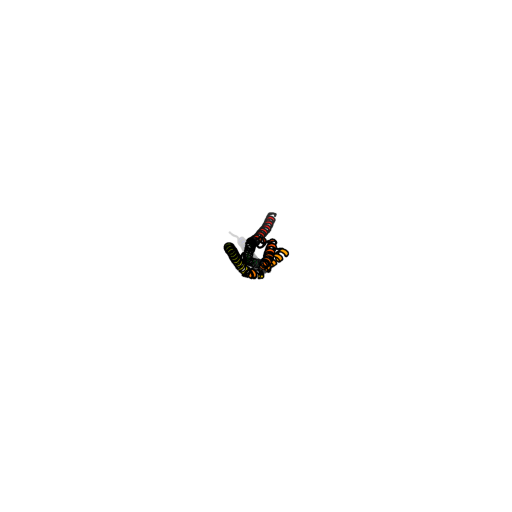HR A 1 83 ? -21.092 -7.058 33.335 1.00 92.88 83 THR A CA 1
ATOM 699 C C . THR A 1 83 ? -20.637 -7.956 32.185 1.00 92.88 83 THR A C 1
ATOM 701 O O . THR A 1 83 ? -19.643 -7.647 31.526 1.00 92.88 83 THR A O 1
ATOM 704 N N . MET A 1 84 ? -21.332 -9.070 31.945 1.00 95.19 84 MET A N 1
ATOM 705 C CA . MET A 1 84 ? -21.003 -10.003 30.867 1.00 95.19 84 MET A CA 1
ATOM 706 C C . MET A 1 84 ? -21.322 -9.407 29.492 1.00 95.19 84 MET A C 1
ATOM 708 O O . MET A 1 84 ? -20.513 -9.543 28.573 1.00 95.19 84 MET A O 1
ATOM 712 N N . GLU A 1 85 ? -22.453 -8.710 29.363 1.00 95.00 85 GLU A N 1
ATOM 713 C CA . GLU A 1 85 ? -22.820 -7.974 28.149 1.00 95.00 85 GLU A CA 1
ATOM 714 C C . GLU A 1 85 ? -21.784 -6.887 27.840 1.00 95.00 85 GLU A C 1
ATOM 716 O O . GLU A 1 85 ? -21.179 -6.911 26.770 1.00 95.00 85 GLU A O 1
ATOM 721 N N . LEU A 1 86 ? -21.460 -6.026 28.813 1.00 93.69 86 LEU A N 1
ATOM 722 C CA . LEU A 1 86 ? -20.444 -4.976 28.653 1.00 93.69 86 LEU A CA 1
ATOM 723 C C . LEU A 1 86 ? -19.055 -5.533 28.312 1.00 93.69 86 LEU A C 1
ATOM 725 O O . LEU A 1 86 ? -18.329 -4.946 27.510 1.00 93.69 86 LEU A O 1
ATOM 729 N N . GLN A 1 87 ? -18.655 -6.658 28.915 1.00 92.00 87 GLN A N 1
ATOM 730 C CA . GLN A 1 87 ? -17.393 -7.318 28.566 1.00 92.00 87 GLN A CA 1
ATOM 731 C C . GLN A 1 87 ? -17.397 -7.832 27.127 1.00 92.00 87 GLN A C 1
ATOM 733 O O . GLN A 1 87 ? -16.371 -7.743 26.456 1.00 92.00 87 GLN A O 1
ATOM 738 N N . THR A 1 88 ? -18.532 -8.348 26.657 1.00 95.19 88 THR A N 1
ATOM 739 C CA . THR A 1 88 ? -18.680 -8.847 25.287 1.00 95.19 88 THR A CA 1
ATOM 740 C C . THR A 1 88 ? -18.602 -7.695 24.290 1.00 95.19 88 THR A C 1
ATOM 742 O O . THR A 1 88 ? -17.763 -7.740 23.395 1.00 95.19 88 THR A O 1
ATOM 745 N N . GLU A 1 89 ? -19.368 -6.622 24.506 1.00 93.06 89 GLU A N 1
ATOM 746 C CA . GLU A 1 89 ? -19.332 -5.417 23.664 1.00 93.06 89 GLU A CA 1
ATOM 747 C C . GLU A 1 89 ? -17.929 -4.798 23.609 1.00 93.06 89 GLU A C 1
ATOM 749 O O . GLU A 1 89 ? -17.445 -4.407 22.547 1.00 93.06 89 GLU A O 1
ATOM 754 N N . PHE A 1 90 ? -17.232 -4.738 24.749 1.00 87.81 90 PHE A N 1
ATOM 755 C CA . PHE A 1 90 ? -15.867 -4.222 24.795 1.00 87.81 90 PHE A CA 1
ATOM 756 C C . PHE A 1 90 ? -14.878 -5.113 24.034 1.00 87.81 90 PHE A C 1
ATOM 758 O O . PHE A 1 90 ? -13.989 -4.593 23.360 1.00 87.81 90 PHE A O 1
ATOM 765 N N . CYS A 1 91 ? -15.018 -6.439 24.120 1.00 90.75 91 CYS A N 1
ATOM 766 C CA . CYS A 1 91 ? -14.197 -7.362 23.340 1.00 90.75 91 CYS A CA 1
ATOM 767 C C . CYS A 1 91 ? -14.441 -7.206 21.835 1.00 90.75 91 CYS A C 1
ATOM 769 O O . CYS A 1 91 ? -13.469 -7.074 21.098 1.00 90.75 91 CYS A O 1
ATOM 771 N N . GLU A 1 92 ? -15.700 -7.155 21.393 1.00 92.81 92 GLU A N 1
ATOM 772 C CA . GLU A 1 92 ? -16.054 -6.957 19.979 1.00 92.81 92 GLU A CA 1
ATOM 773 C C . GLU A 1 92 ? -15.480 -5.637 19.443 1.00 92.81 92 GLU A C 1
ATOM 775 O O . GLU A 1 92 ? -14.807 -5.618 18.413 1.00 92.81 92 GLU A O 1
ATOM 780 N N . PHE A 1 93 ? -15.632 -4.543 20.196 1.00 90.62 93 PHE A N 1
ATOM 781 C CA . PHE A 1 93 ? -15.042 -3.250 19.843 1.00 90.62 93 PHE A CA 1
ATOM 782 C C . PHE A 1 93 ? -13.510 -3.306 19.732 1.00 90.62 93 PHE A C 1
ATOM 784 O O . PHE A 1 93 ? -12.916 -2.724 18.821 1.00 90.62 93 PHE A O 1
ATOM 791 N N . LEU A 1 94 ? -12.838 -3.991 20.664 1.00 83.75 94 LEU A N 1
ATOM 792 C CA . LEU A 1 94 ? -11.385 -4.148 20.610 1.00 83.75 94 LEU A CA 1
ATOM 793 C C . LEU A 1 94 ? -10.937 -4.995 19.414 1.00 83.75 94 LEU A C 1
ATOM 795 O O . LEU A 1 94 ? -9.896 -4.687 18.836 1.00 83.75 94 LEU A O 1
ATOM 799 N N . GLU A 1 95 ? -11.687 -6.032 19.044 1.00 90.81 95 GLU A N 1
ATOM 800 C CA . GLU A 1 95 ? -11.399 -6.864 17.872 1.00 90.81 95 GLU A CA 1
ATOM 801 C C . GLU A 1 95 ? -11.502 -6.056 16.574 1.00 90.81 95 GLU A C 1
ATOM 803 O O . GLU A 1 95 ? -10.551 -6.063 15.790 1.00 90.81 95 GLU A O 1
ATOM 808 N N . GLU A 1 96 ? -12.571 -5.272 16.396 1.00 89.44 96 GLU A N 1
ATOM 809 C CA . GLU A 1 96 ? -12.718 -4.367 15.244 1.00 89.44 96 GLU A CA 1
ATOM 810 C C . GLU A 1 96 ? -11.557 -3.363 15.161 1.00 89.44 96 GLU A C 1
ATOM 812 O O . GLU A 1 96 ? -10.949 -3.166 14.104 1.00 89.44 96 GLU A O 1
ATOM 817 N N . MET A 1 97 ? -11.189 -2.764 16.299 1.00 78.75 97 MET A N 1
ATOM 818 C CA . MET A 1 97 ? -10.063 -1.833 16.379 1.00 78.75 97 MET A CA 1
ATOM 819 C C . MET A 1 97 ? -8.723 -2.504 16.049 1.00 78.75 97 MET A C 1
ATOM 821 O O . MET A 1 97 ? -7.864 -1.877 15.427 1.00 78.75 97 MET A O 1
ATOM 825 N N . ILE A 1 98 ? -8.500 -3.752 16.473 1.00 81.69 98 ILE A N 1
ATOM 826 C CA . ILE A 1 98 ? -7.278 -4.501 16.150 1.00 81.69 98 ILE A CA 1
ATOM 827 C C . ILE A 1 98 ? -7.220 -4.791 14.650 1.00 81.69 98 ILE A C 1
ATOM 829 O O . ILE A 1 98 ? -6.194 -4.500 14.033 1.00 81.69 98 ILE A O 1
ATOM 833 N N . GLU A 1 99 ? -8.305 -5.289 14.055 1.00 85.44 99 GLU A N 1
ATOM 834 C CA . GLU A 1 99 ? -8.374 -5.607 12.623 1.00 85.44 99 GLU A CA 1
ATOM 835 C C . GLU A 1 99 ? -8.093 -4.366 11.759 1.00 85.44 99 GLU A C 1
ATOM 837 O O . GLU A 1 99 ? -7.296 -4.404 10.814 1.00 85.44 99 GLU A O 1
ATOM 842 N N . GLU A 1 100 ? -8.659 -3.215 12.131 1.00 77.38 100 GLU A N 1
ATOM 843 C CA . GLU A 1 100 ? -8.386 -1.951 11.450 1.00 77.38 100 GLU A CA 1
ATOM 844 C C . GLU A 1 100 ? -6.900 -1.553 11.544 1.00 77.38 100 GLU A C 1
ATOM 846 O O . GLU A 1 100 ? -6.289 -1.118 10.558 1.00 77.38 100 GLU A O 1
ATOM 851 N N . LYS A 1 101 ? -6.270 -1.732 12.714 1.00 74.62 101 LYS A N 1
ATOM 852 C CA . LYS A 1 101 ? -4.837 -1.443 12.893 1.00 74.62 101 LYS A CA 1
ATOM 853 C C . LYS A 1 101 ? -3.948 -2.407 12.115 1.00 74.62 101 LYS A C 1
ATOM 855 O O . LYS A 1 101 ? -2.946 -1.956 11.554 1.00 74.62 101 LYS A O 1
ATOM 860 N N . GLU A 1 102 ? -4.296 -3.686 12.042 1.00 75.81 102 GLU A N 1
ATOM 861 C CA . GLU A 1 102 ? -3.572 -4.674 11.237 1.00 75.81 102 GLU A CA 1
ATOM 862 C C . GLU A 1 102 ? -3.609 -4.309 9.750 1.00 75.81 102 GLU A C 1
ATOM 864 O O . GLU A 1 102 ? -2.558 -4.248 9.103 1.00 75.81 102 GLU A O 1
ATOM 869 N N . LYS A 1 103 ? -4.782 -3.928 9.234 1.00 79.00 103 LYS A N 1
ATOM 870 C CA . LYS A 1 103 ? -4.934 -3.444 7.856 1.00 79.00 103 LYS A CA 1
ATOM 871 C C . LYS A 1 103 ? -4.071 -2.210 7.576 1.00 79.00 103 LYS A C 1
ATOM 873 O O . LYS A 1 103 ? -3.413 -2.120 6.538 1.00 79.00 103 LYS A O 1
ATOM 878 N N . LEU A 1 104 ? -4.016 -1.259 8.510 1.00 73.06 104 LEU A N 1
ATOM 879 C CA . LEU A 1 104 ? -3.144 -0.084 8.390 1.00 73.06 104 LEU A CA 1
ATOM 880 C C . LEU A 1 104 ? -1.653 -0.456 8.399 1.00 73.06 104 LEU A C 1
ATOM 882 O O . LEU A 1 104 ? -0.859 0.150 7.670 1.00 73.06 104 LEU A O 1
ATOM 886 N N . MET A 1 105 ? -1.249 -1.449 9.197 1.00 72.56 105 MET A N 1
ATOM 887 C CA . MET A 1 105 ? 0.125 -1.957 9.197 1.00 72.56 105 MET A CA 1
ATOM 888 C C . MET A 1 105 ? 0.493 -2.607 7.860 1.00 72.56 105 MET A C 1
ATOM 890 O O . MET A 1 105 ? 1.577 -2.333 7.337 1.00 72.56 105 MET A O 1
ATOM 894 N N . GLU A 1 106 ? -0.403 -3.406 7.281 1.00 79.88 106 GLU A N 1
ATOM 895 C CA . GLU A 1 106 ? -0.203 -4.029 5.970 1.00 79.88 106 GLU A CA 1
ATOM 896 C C . GLU A 1 106 ? -0.040 -2.974 4.866 1.00 79.88 106 GLU A C 1
ATOM 898 O O . GLU A 1 106 ? 0.959 -2.985 4.141 1.00 79.88 106 GLU A O 1
ATOM 903 N N . LEU A 1 107 ? -0.937 -1.982 4.816 1.00 78.06 107 LEU A N 1
ATOM 904 C CA . LEU A 1 107 ? -0.836 -0.852 3.884 1.00 78.06 107 LEU A CA 1
ATOM 905 C C . LEU A 1 107 ? 0.478 -0.073 4.058 1.00 78.06 107 LEU A C 1
ATOM 907 O O . LEU A 1 107 ? 1.078 0.373 3.079 1.00 78.06 107 LEU A O 1
ATOM 911 N N . THR A 1 108 ? 0.974 0.061 5.293 1.00 72.12 108 THR A N 1
ATOM 912 C CA . THR A 1 108 ? 2.268 0.710 5.575 1.00 72.12 108 THR A CA 1
ATOM 913 C C . THR A 1 108 ? 3.443 -0.092 5.014 1.00 72.12 108 THR A C 1
ATOM 915 O O . THR A 1 108 ? 4.394 0.480 4.469 1.00 72.12 108 THR A O 1
ATOM 918 N N . MET A 1 109 ? 3.414 -1.419 5.168 1.00 79.25 109 MET A N 1
ATOM 919 C CA . MET A 1 109 ? 4.442 -2.295 4.608 1.00 79.25 109 MET A CA 1
ATOM 920 C C . MET A 1 109 ? 4.445 -2.218 3.082 1.00 79.25 109 MET A C 1
ATOM 922 O O . MET A 1 109 ? 5.508 -1.997 2.497 1.00 79.25 109 MET A O 1
ATOM 926 N N . GLN A 1 110 ? 3.265 -2.291 2.466 1.00 80.19 110 GLN A N 1
ATOM 927 C CA . GLN A 1 110 ? 3.087 -2.143 1.025 1.00 80.19 110 GLN A CA 1
ATOM 928 C C . GLN A 1 110 ? 3.597 -0.780 0.526 1.00 80.19 110 GLN A C 1
ATOM 930 O O . GLN A 1 110 ? 4.410 -0.742 -0.395 1.00 80.19 110 GLN A O 1
ATOM 935 N N . GLU A 1 111 ? 3.261 0.341 1.186 1.00 79.94 111 GLU A N 1
ATOM 936 C CA . GLU A 1 111 ? 3.770 1.676 0.808 1.00 79.94 111 GLU A CA 1
ATOM 937 C C . GLU A 1 111 ? 5.307 1.710 0.776 1.00 79.94 111 GLU A C 1
ATOM 939 O O . GLU A 1 111 ? 5.925 2.298 -0.118 1.00 79.94 111 GLU A O 1
ATOM 944 N N . LYS A 1 112 ? 5.954 1.073 1.757 1.00 80.81 112 LYS A N 1
ATOM 945 C CA . LYS A 1 112 ? 7.416 1.035 1.847 1.00 80.81 112 LYS A CA 1
ATOM 946 C C . LYS A 1 112 ? 8.038 0.222 0.714 1.00 80.81 112 LYS A C 1
ATOM 948 O O . LYS A 1 112 ? 9.103 0.601 0.223 1.00 80.81 112 LYS A O 1
ATOM 953 N N . GLU A 1 113 ? 7.424 -0.891 0.330 1.00 82.81 113 GLU A N 1
ATOM 954 C CA . GLU A 1 113 ? 7.879 -1.704 -0.800 1.00 82.81 113 GLU A CA 1
ATOM 955 C C . GLU A 1 113 ? 7.680 -0.973 -2.124 1.00 82.81 113 GLU A C 1
ATOM 957 O O . GLU A 1 113 ? 8.626 -0.843 -2.904 1.00 82.81 113 GLU A O 1
ATOM 962 N N . TYR A 1 114 ? 6.507 -0.383 -2.324 1.00 83.62 114 TYR A N 1
ATOM 963 C CA . TYR A 1 114 ? 6.190 0.374 -3.526 1.00 83.62 114 TYR A CA 1
ATOM 964 C C . TYR A 1 114 ? 7.021 1.646 -3.670 1.00 83.62 114 TYR A C 1
ATOM 966 O O . TYR A 1 114 ? 7.406 1.988 -4.782 1.00 83.62 114 TYR A O 1
ATOM 974 N N . ARG A 1 115 ? 7.438 2.290 -2.573 1.00 82.12 115 ARG A N 1
ATOM 975 C CA . ARG A 1 115 ? 8.406 3.396 -2.643 1.00 82.12 115 ARG A CA 1
ATOM 976 C C . ARG A 1 115 ? 9.751 2.959 -3.227 1.00 82.12 115 ARG A C 1
ATOM 978 O O . ARG A 1 115 ? 10.325 3.693 -4.025 1.00 82.12 115 ARG A O 1
ATOM 985 N N . LYS A 1 116 ? 10.243 1.767 -2.867 1.00 86.50 116 LYS A N 1
ATOM 986 C CA . LYS A 1 116 ? 11.472 1.222 -3.472 1.00 86.50 116 LYS A CA 1
ATOM 987 C C . LYS A 1 116 ? 11.270 0.977 -4.963 1.00 86.50 116 LYS A C 1
ATOM 989 O O . LYS A 1 116 ? 12.165 1.261 -5.749 1.00 86.50 116 LYS A O 1
ATOM 994 N N . LEU A 1 117 ? 10.095 0.476 -5.345 1.00 88.38 117 LEU A N 1
ATOM 995 C CA . LEU A 1 117 ? 9.754 0.243 -6.743 1.00 88.38 117 LEU A CA 1
ATOM 996 C C . LEU A 1 117 ? 9.702 1.554 -7.541 1.00 88.38 117 LEU A C 1
ATOM 998 O O . LEU A 1 117 ? 10.270 1.629 -8.628 1.00 88.38 117 LEU A O 1
ATOM 1002 N N . THR A 1 118 ? 9.120 2.613 -6.968 1.00 87.44 118 THR A N 1
ATOM 1003 C CA . THR A 1 118 ? 9.159 3.970 -7.526 1.00 87.44 118 THR A CA 1
ATOM 1004 C C . THR A 1 118 ? 10.597 4.431 -7.770 1.00 87.44 118 THR A C 1
ATOM 1006 O O . THR A 1 118 ? 10.891 4.958 -8.841 1.00 87.44 118 THR A O 1
ATOM 1009 N N . ASP A 1 119 ? 11.507 4.230 -6.813 1.00 87.75 119 ASP A N 1
ATOM 1010 C CA . ASP A 1 119 ? 12.913 4.628 -6.966 1.00 87.75 119 ASP A CA 1
ATOM 1011 C C . ASP A 1 119 ? 13.606 3.861 -8.108 1.00 87.75 119 ASP A C 1
ATOM 1013 O O . ASP A 1 119 ? 14.301 4.474 -8.920 1.00 87.75 119 ASP A O 1
ATOM 1017 N N . VAL A 1 120 ? 13.352 2.552 -8.234 1.00 92.19 120 VAL A N 1
ATOM 1018 C CA . VAL A 1 120 ? 13.861 1.728 -9.349 1.00 92.19 120 VAL A CA 1
ATOM 1019 C C . VAL A 1 120 ? 13.312 2.214 -10.693 1.00 92.19 120 VAL A C 1
ATOM 1021 O O . VAL A 1 120 ? 14.063 2.330 -11.660 1.00 92.19 120 VAL A O 1
ATOM 1024 N N . ILE A 1 121 ? 12.023 2.560 -10.762 1.00 90.31 121 ILE A N 1
ATOM 1025 C CA . ILE A 1 121 ? 11.403 3.139 -11.962 1.00 90.31 121 ILE A CA 1
ATOM 1026 C C . ILE A 1 121 ? 12.100 4.446 -12.368 1.00 90.31 121 ILE A C 1
ATOM 1028 O O . ILE A 1 121 ? 12.417 4.636 -13.543 1.00 90.31 121 ILE A O 1
ATOM 1032 N N . PHE A 1 122 ? 12.364 5.347 -11.417 1.00 89.12 122 PHE A N 1
ATOM 1033 C CA . PHE A 1 122 ? 13.073 6.595 -11.714 1.00 89.12 122 PHE A CA 1
ATOM 1034 C C . PHE A 1 122 ? 14.506 6.346 -12.191 1.00 89.12 122 PHE A C 1
ATOM 1036 O O . PHE A 1 122 ? 14.975 7.055 -13.080 1.00 89.12 122 PHE A O 1
ATOM 1043 N N . GLU A 1 123 ? 15.186 5.333 -11.656 1.00 91.31 123 GLU A N 1
ATOM 1044 C CA . GLU A 1 123 ? 16.512 4.936 -12.127 1.00 91.31 123 GLU A CA 1
ATOM 1045 C C . GLU A 1 123 ? 16.475 4.414 -13.572 1.00 91.31 123 GLU A C 1
ATOM 1047 O O . GLU A 1 123 ? 17.299 4.825 -14.390 1.00 91.31 123 GLU A O 1
ATOM 1052 N N . ILE A 1 124 ? 15.487 3.580 -13.920 1.00 92.00 124 ILE A N 1
ATOM 1053 C CA . ILE A 1 124 ? 15.282 3.096 -15.296 1.00 92.00 124 ILE A CA 1
ATOM 1054 C C . ILE A 1 124 ? 15.096 4.274 -16.258 1.00 92.00 124 ILE A C 1
ATOM 1056 O O . ILE A 1 124 ? 15.739 4.323 -17.309 1.00 92.00 124 ILE A O 1
ATOM 1060 N N . ILE A 1 125 ? 14.247 5.238 -15.892 1.00 89.69 125 ILE A N 1
ATOM 1061 C CA . ILE A 1 125 ? 13.945 6.418 -16.716 1.00 89.69 125 ILE A CA 1
ATOM 1062 C C . ILE A 1 125 ? 15.162 7.338 -16.845 1.00 89.69 125 ILE A C 1
ATOM 1064 O O . ILE A 1 125 ? 15.404 7.895 -17.918 1.00 89.69 125 ILE A O 1
ATOM 1068 N N . GLN A 1 126 ? 15.950 7.491 -15.780 1.00 89.50 126 GLN A N 1
ATOM 1069 C CA . GLN A 1 126 ? 17.190 8.260 -15.825 1.00 89.50 126 GLN A CA 1
ATOM 1070 C C . GLN A 1 126 ? 18.188 7.621 -16.795 1.00 89.50 126 GLN A C 1
ATOM 1072 O O . GLN A 1 126 ? 18.655 8.285 -17.719 1.00 89.50 126 GLN A O 1
ATOM 1077 N N . ASN A 1 127 ? 18.437 6.318 -16.649 1.00 91.94 127 ASN A N 1
ATOM 1078 C CA . ASN A 1 127 ? 19.296 5.561 -17.558 1.00 91.94 127 ASN A CA 1
ATOM 1079 C C . ASN A 1 127 ? 18.793 5.634 -19.005 1.00 91.94 127 ASN A C 1
ATOM 1081 O O . ASN A 1 127 ? 19.589 5.757 -19.931 1.00 91.94 127 ASN A O 1
ATOM 1085 N N . TRP A 1 128 ? 17.473 5.598 -19.206 1.00 91.94 128 TRP A N 1
ATOM 1086 C CA . TRP A 1 128 ? 16.864 5.773 -20.521 1.00 91.94 128 TRP A CA 1
ATOM 1087 C C . TRP A 1 128 ? 17.149 7.158 -21.116 1.00 91.94 128 TRP A C 1
ATOM 1089 O O . TRP A 1 128 ? 17.530 7.273 -22.278 1.00 91.94 128 TRP A O 1
ATOM 1099 N N . THR A 1 129 ? 17.020 8.210 -20.309 1.00 90.12 129 THR A N 1
ATOM 1100 C CA . THR A 1 129 ? 17.327 9.588 -20.721 1.00 90.12 129 THR A CA 1
ATOM 1101 C C . THR A 1 129 ? 18.801 9.733 -21.108 1.00 90.12 129 THR A C 1
ATOM 1103 O O . THR A 1 129 ? 19.127 10.383 -22.102 1.00 90.12 129 THR A O 1
ATOM 1106 N N . ASP A 1 130 ? 19.697 9.080 -20.364 1.00 90.56 130 ASP A N 1
ATOM 1107 C CA . ASP A 1 130 ? 21.124 9.048 -20.682 1.00 90.56 130 ASP A CA 1
ATOM 1108 C C . ASP A 1 130 ? 21.399 8.278 -21.985 1.00 90.56 130 ASP A C 1
ATOM 1110 O O . ASP A 1 130 ? 22.209 8.723 -22.801 1.00 90.56 130 ASP A O 1
ATOM 1114 N N . ILE A 1 131 ? 20.691 7.168 -22.231 1.00 91.62 131 ILE A N 1
ATOM 1115 C CA . ILE A 1 131 ? 20.748 6.430 -23.501 1.00 91.62 131 ILE A CA 1
ATOM 1116 C C . ILE A 1 131 ? 20.299 7.319 -24.669 1.00 91.62 131 ILE A C 1
ATOM 1118 O O . ILE A 1 131 ? 21.054 7.440 -25.633 1.00 91.62 131 ILE A O 1
ATOM 1122 N N . ASP A 1 132 ? 19.136 7.977 -24.585 1.00 91.12 132 ASP A N 1
ATOM 1123 C CA . ASP A 1 132 ? 18.610 8.879 -25.630 1.00 91.12 132 ASP A CA 1
ATOM 1124 C C . ASP A 1 132 ? 19.595 10.020 -25.943 1.00 91.12 132 ASP A C 1
ATOM 1126 O O . ASP A 1 132 ? 19.918 10.314 -27.102 1.00 91.12 132 ASP A O 1
ATOM 1130 N N . PHE A 1 133 ? 20.176 10.615 -24.898 1.00 92.25 133 PHE A N 1
ATOM 1131 C CA . PHE A 1 133 ? 21.176 11.666 -25.046 1.00 92.25 133 PHE A CA 1
ATOM 1132 C C . PHE A 1 133 ? 22.463 11.166 -25.719 1.00 92.25 133 PHE A C 1
ATOM 1134 O O . PHE A 1 133 ? 22.967 11.797 -26.655 1.00 92.25 133 PHE A O 1
ATOM 1141 N N . ILE A 1 134 ? 23.013 10.032 -25.273 1.00 92.88 134 ILE A N 1
ATOM 1142 C CA . ILE A 1 134 ? 24.226 9.450 -25.865 1.00 92.88 134 ILE A CA 1
ATOM 1143 C C . ILE A 1 134 ? 23.958 9.029 -27.314 1.00 92.88 134 ILE A C 1
ATOM 1145 O O . ILE A 1 134 ? 24.815 9.239 -28.178 1.00 92.88 134 ILE A O 1
ATOM 1149 N N . PHE A 1 135 ? 22.776 8.487 -27.599 1.00 90.56 135 PHE A N 1
ATOM 1150 C CA . PHE A 1 135 ? 22.369 8.088 -28.938 1.00 90.56 135 PHE A CA 1
ATOM 1151 C C . PHE A 1 135 ? 22.276 9.297 -29.880 1.00 90.56 135 PHE A C 1
ATOM 1153 O O . PHE A 1 135 ? 22.843 9.277 -30.973 1.00 90.56 135 PHE A O 1
ATOM 1160 N N . SER A 1 136 ? 21.708 10.412 -29.417 1.00 89.94 136 SER A N 1
ATOM 1161 C CA . SER A 1 136 ? 21.705 11.684 -30.155 1.00 89.94 136 SER A CA 1
ATOM 1162 C C . SER A 1 136 ? 23.122 12.189 -30.476 1.00 89.94 136 SER A C 1
ATOM 1164 O O . SER A 1 136 ? 23.376 12.717 -31.560 1.00 89.94 136 SER A O 1
ATOM 1166 N N . GLN A 1 137 ? 24.089 11.983 -29.574 1.00 92.44 137 GLN A N 1
ATOM 1167 C CA . GLN A 1 137 ? 25.496 12.305 -29.845 1.00 92.44 137 GLN A CA 1
ATOM 1168 C C . GLN A 1 137 ? 26.122 11.381 -30.897 1.00 92.44 137 GLN A C 1
ATOM 1170 O O . GLN A 1 137 ? 26.956 11.843 -31.676 1.00 92.44 137 GLN A O 1
ATOM 1175 N N . ILE A 1 138 ? 25.746 10.097 -30.927 1.00 89.94 138 ILE A N 1
ATOM 1176 C CA . ILE A 1 138 ? 26.184 9.156 -31.970 1.00 89.94 138 ILE A CA 1
ATOM 1177 C C . ILE A 1 138 ? 25.672 9.617 -33.338 1.00 89.94 138 ILE A C 1
ATOM 1179 O O . ILE A 1 138 ? 26.466 9.670 -34.277 1.00 89.94 138 ILE A O 1
ATOM 1183 N N . LEU A 1 139 ? 24.401 10.025 -33.437 1.00 88.94 139 LEU A N 1
ATOM 1184 C CA . LEU A 1 139 ? 23.822 10.567 -34.673 1.00 88.94 139 LEU A CA 1
ATOM 1185 C C . LEU A 1 139 ? 24.604 11.789 -35.181 1.00 88.94 139 LEU A C 1
ATOM 1187 O O . LEU A 1 139 ? 25.042 11.804 -36.328 1.00 88.94 139 LEU A O 1
ATOM 1191 N N . GLY A 1 140 ? 24.887 12.766 -34.314 1.00 88.94 140 GLY A N 1
ATOM 1192 C CA . GLY A 1 140 ? 25.671 13.945 -34.705 1.00 88.94 140 GLY A CA 1
ATOM 1193 C C . GLY A 1 140 ? 27.119 13.619 -35.106 1.00 88.94 140 GLY A C 1
ATOM 1194 O O . GLY A 1 140 ? 27.676 14.232 -36.016 1.00 88.94 140 GLY A O 1
ATOM 1195 N N . MET A 1 141 ? 27.746 12.625 -34.463 1.00 90.19 141 MET A N 1
ATOM 1196 C CA . MET A 1 141 ? 29.080 12.150 -34.858 1.00 90.19 141 MET A CA 1
ATOM 1197 C C . MET A 1 141 ? 29.063 11.438 -36.215 1.00 90.19 141 MET A C 1
ATOM 1199 O O . MET A 1 141 ? 30.028 11.570 -36.968 1.00 90.19 141 MET A O 1
ATOM 1203 N N . ARG A 1 142 ? 27.981 10.722 -36.539 1.00 85.44 142 ARG A N 1
ATOM 1204 C CA . ARG A 1 142 ? 27.772 10.076 -37.840 1.00 85.44 142 ARG A CA 1
ATOM 1205 C C . ARG A 1 142 ? 27.560 11.082 -38.961 1.00 85.44 142 ARG A C 1
ATOM 1207 O O . ARG A 1 142 ? 28.212 10.975 -39.992 1.00 85.44 142 ARG A O 1
ATOM 1214 N N . GLU A 1 143 ? 26.750 12.111 -38.736 1.00 86.31 143 GLU A N 1
ATOM 1215 C CA . GLU A 1 143 ? 26.598 13.211 -39.695 1.00 86.31 143 GLU A CA 1
ATOM 1216 C C . GLU A 1 143 ? 27.942 13.899 -39.971 1.00 86.31 143 GLU A C 1
ATOM 1218 O O . GLU A 1 143 ? 28.320 14.093 -41.126 1.00 86.31 143 GLU A O 1
ATOM 1223 N N . ALA A 1 144 ? 28.724 14.188 -38.923 1.00 85.94 144 ALA A N 1
ATOM 1224 C CA . ALA A 1 144 ? 30.066 14.748 -39.078 1.00 85.94 144 ALA A CA 1
ATOM 1225 C C . ALA A 1 144 ? 31.015 13.803 -39.838 1.00 85.94 144 ALA A C 1
ATOM 1227 O O . ALA A 1 144 ? 31.823 14.264 -40.644 1.00 85.94 144 ALA A O 1
ATOM 1228 N N . GLN A 1 145 ? 30.914 12.490 -39.604 1.00 85.06 145 GLN A N 1
ATOM 1229 C CA . GLN A 1 145 ? 31.675 11.481 -40.338 1.00 85.06 145 GLN A CA 1
ATOM 1230 C C . GLN A 1 145 ? 31.333 11.502 -41.833 1.00 85.06 145 GLN A C 1
ATOM 1232 O O . GLN A 1 145 ? 32.249 11.520 -42.653 1.00 85.06 145 GLN A O 1
ATOM 1237 N N . ASN A 1 146 ? 30.045 11.555 -42.180 1.00 84.31 146 ASN A N 1
ATOM 1238 C CA . ASN A 1 146 ? 29.576 11.590 -43.566 1.00 84.31 146 ASN A CA 1
ATOM 1239 C C . ASN A 1 146 ? 30.035 12.869 -44.282 1.00 84.31 146 ASN A C 1
ATOM 1241 O O . ASN A 1 146 ? 30.605 12.783 -45.362 1.00 84.31 146 ASN A O 1
ATOM 1245 N N . VAL A 1 147 ? 29.957 14.038 -43.632 1.00 84.38 147 VAL A N 1
ATOM 1246 C CA . VAL A 1 147 ? 30.485 15.300 -44.193 1.00 84.38 147 VAL A CA 1
ATOM 1247 C C . VAL A 1 147 ? 31.984 15.209 -44.504 1.00 84.38 147 VAL A C 1
ATOM 1249 O O . VAL A 1 147 ? 32.435 15.698 -45.542 1.00 84.38 147 VAL A O 1
ATOM 1252 N N . VAL A 1 148 ? 32.775 14.590 -43.621 1.00 82.12 148 VAL A N 1
ATOM 1253 C CA . VAL A 1 148 ? 34.220 14.410 -43.844 1.00 82.12 148 VAL A CA 1
ATOM 1254 C C . VAL A 1 148 ? 34.484 13.473 -45.025 1.00 82.12 148 VAL A C 1
ATOM 1256 O O . VAL A 1 148 ? 35.334 13.801 -45.852 1.00 82.12 148 VAL A O 1
ATOM 1259 N N . LYS A 1 149 ? 33.739 12.365 -45.137 1.00 78.81 149 LYS A N 1
ATOM 1260 C CA . LYS A 1 149 ? 33.836 11.414 -46.259 1.00 78.81 149 LYS A CA 1
ATOM 1261 C C . LYS A 1 149 ? 33.424 12.029 -47.599 1.00 78.81 149 LYS A C 1
ATOM 1263 O O . LYS A 1 149 ? 34.078 11.784 -48.606 1.00 78.81 149 LYS A O 1
ATOM 1268 N N . ASP A 1 150 ? 32.385 12.860 -47.602 1.00 78.88 150 ASP A N 1
ATOM 1269 C CA . ASP A 1 150 ? 31.860 13.497 -48.814 1.00 78.88 150 ASP A CA 1
ATOM 1270 C C . ASP A 1 150 ? 32.758 14.639 -49.316 1.00 78.88 150 ASP A C 1
ATOM 1272 O O . ASP A 1 150 ? 32.804 14.931 -50.511 1.00 78.88 150 ASP A O 1
ATOM 1276 N N . THR A 1 151 ? 33.485 15.299 -48.407 1.00 73.06 151 THR A N 1
ATOM 1277 C CA . THR A 1 151 ? 34.309 16.477 -48.730 1.00 73.06 151 THR A CA 1
ATOM 1278 C C . THR A 1 151 ? 35.766 16.111 -49.063 1.00 73.06 151 THR A C 1
ATOM 1280 O O . THR A 1 151 ? 36.444 16.875 -49.752 1.00 73.06 151 THR A O 1
ATOM 1283 N N . TRP A 1 152 ? 36.266 14.956 -48.606 1.00 66.44 152 TRP A N 1
ATOM 1284 C CA . TRP A 1 152 ? 37.665 14.532 -48.758 1.00 66.44 152 TRP A CA 1
ATOM 1285 C C . TRP A 1 152 ? 37.724 13.067 -49.203 1.00 66.44 152 TRP A C 1
ATOM 1287 O O . TRP A 1 152 ? 37.166 12.207 -48.532 1.00 66.44 152 TRP A O 1
ATOM 1297 N N . SER A 1 153 ? 38.429 12.742 -50.296 1.00 59.00 153 SER A N 1
ATOM 1298 C CA . SER A 1 153 ? 38.548 11.332 -50.701 1.00 59.00 153 SER A CA 1
ATOM 1299 C C . SER A 1 153 ? 39.404 10.559 -49.693 1.00 59.00 153 SER A C 1
ATOM 1301 O O . SER A 1 153 ? 40.568 10.915 -49.478 1.00 59.00 153 SER A O 1
ATOM 1303 N N . GLU A 1 154 ? 38.859 9.476 -49.135 1.00 57.22 154 GLU A N 1
ATOM 1304 C CA . GLU A 1 154 ? 39.546 8.576 -48.193 1.00 57.22 154 GLU A CA 1
ATOM 1305 C C . GLU A 1 154 ? 40.870 8.007 -48.752 1.00 57.22 154 GLU A C 1
ATOM 1307 O O . GLU A 1 154 ? 41.751 7.617 -47.989 1.00 57.22 154 GLU A O 1
ATOM 1312 N N . GLU A 1 155 ? 41.052 8.011 -50.077 1.00 56.34 155 GLU A N 1
ATOM 1313 C CA . GLU A 1 155 ? 42.188 7.382 -50.760 1.00 56.34 155 GLU A CA 1
ATOM 1314 C C . GLU A 1 155 ? 43.494 8.203 -50.771 1.00 56.34 155 GLU A C 1
ATOM 1316 O O . GLU A 1 155 ? 44.528 7.666 -51.169 1.00 56.34 155 GLU A O 1
ATOM 1321 N N . THR A 1 156 ? 43.509 9.479 -50.349 1.00 55.84 156 THR A N 1
ATOM 1322 C CA . THR A 1 156 ? 44.691 10.351 -50.575 1.00 55.84 156 THR A CA 1
ATOM 1323 C C . THR A 1 156 ? 45.219 11.172 -49.389 1.00 55.84 156 THR A C 1
ATOM 1325 O O . THR A 1 156 ? 46.361 11.627 -49.478 1.00 55.84 156 THR A O 1
ATOM 1328 N N . ASP A 1 157 ? 44.505 11.316 -48.261 1.00 69.69 157 ASP A N 1
ATOM 1329 C CA . ASP A 1 157 ? 44.981 12.115 -47.110 1.00 69.69 157 ASP A CA 1
ATOM 1330 C C . ASP A 1 157 ? 45.078 11.305 -45.788 1.00 69.69 157 ASP A C 1
ATOM 1332 O O . ASP A 1 157 ? 44.062 11.006 -45.150 1.00 69.69 157 ASP A O 1
ATOM 1336 N N . PRO A 1 158 ? 46.299 10.996 -45.297 1.00 76.38 158 PRO A N 1
ATOM 1337 C CA . PRO A 1 158 ? 46.525 10.298 -44.026 1.00 76.38 158 PRO A CA 1
ATOM 1338 C C . PRO A 1 158 ? 45.943 10.993 -42.783 1.00 76.38 158 PRO A C 1
ATOM 1340 O O . PRO A 1 158 ? 45.791 10.352 -41.739 1.00 76.38 158 PRO A O 1
ATOM 1343 N N . GLN A 1 159 ? 45.671 12.302 -42.835 1.00 80.19 159 GLN A N 1
ATOM 1344 C CA . GLN A 1 159 ? 45.034 13.020 -41.729 1.00 80.19 159 GLN A CA 1
ATOM 1345 C C . GLN A 1 159 ? 43.531 12.737 -41.660 1.00 80.19 159 GLN A C 1
ATOM 1347 O O . GLN A 1 159 ? 43.005 12.586 -40.556 1.00 80.19 159 GLN A O 1
ATOM 1352 N N . VAL A 1 160 ? 42.866 12.593 -42.809 1.00 81.38 160 VAL A N 1
ATOM 1353 C CA . VAL A 1 160 ? 41.431 12.276 -42.905 1.00 81.38 160 VAL A CA 1
ATOM 1354 C C . VAL A 1 160 ? 41.152 10.894 -42.320 1.00 81.38 160 VAL A C 1
ATOM 1356 O O . VAL A 1 160 ? 40.283 10.763 -41.459 1.00 81.38 160 VAL A O 1
ATOM 1359 N N . VAL A 1 161 ? 41.974 9.894 -42.659 1.00 82.00 161 VAL A N 1
ATOM 1360 C CA . VAL A 1 161 ? 41.885 8.535 -42.089 1.00 82.00 161 VAL A CA 1
ATOM 1361 C C . VAL A 1 161 ? 41.988 8.564 -40.558 1.00 82.00 161 VAL A C 1
ATOM 1363 O O . VAL A 1 161 ? 41.143 8.010 -39.862 1.00 82.00 161 VAL A O 1
ATOM 1366 N N . LYS A 1 162 ? 42.959 9.305 -40.000 1.00 84.31 162 LYS A N 1
ATOM 1367 C CA . LYS A 1 162 ? 43.118 9.443 -38.538 1.00 84.31 162 LYS A CA 1
ATOM 1368 C C . LYS A 1 162 ? 41.936 10.139 -37.858 1.00 84.31 162 LYS A C 1
ATOM 1370 O O . LYS A 1 162 ? 41.665 9.867 -36.687 1.00 84.31 162 LYS A O 1
ATOM 1375 N N . ILE A 1 163 ? 41.281 11.082 -38.535 1.00 85.06 163 ILE A N 1
ATOM 1376 C CA . ILE A 1 163 ? 40.098 11.776 -38.011 1.00 85.06 163 ILE A CA 1
ATOM 1377 C C . ILE A 1 163 ? 38.903 10.819 -37.989 1.00 85.06 163 ILE A C 1
ATOM 1379 O O . ILE A 1 163 ? 38.257 10.699 -36.947 1.00 85.06 163 ILE A O 1
ATOM 1383 N N . LEU A 1 164 ? 38.657 10.104 -39.089 1.00 84.94 164 LEU A N 1
ATOM 1384 C CA . LEU A 1 164 ? 37.584 9.113 -39.197 1.00 84.94 164 LEU A CA 1
ATOM 1385 C C . LEU A 1 164 ? 37.759 7.979 -38.174 1.00 84.94 164 LEU A C 1
ATOM 1387 O O . LEU A 1 164 ? 36.806 7.647 -37.470 1.00 84.94 164 LEU A O 1
ATOM 1391 N N . ASP A 1 165 ? 38.983 7.479 -37.986 1.00 85.25 165 ASP A N 1
ATOM 1392 C CA . ASP A 1 165 ? 39.300 6.474 -36.961 1.00 85.25 165 ASP A CA 1
ATOM 1393 C C . ASP A 1 165 ? 38.992 6.969 -35.543 1.00 85.25 165 ASP A C 1
ATOM 1395 O O . ASP A 1 165 ? 38.419 6.242 -34.729 1.00 85.25 165 ASP A O 1
ATOM 1399 N N . ARG A 1 166 ? 39.327 8.227 -35.225 1.00 87.81 166 ARG A N 1
ATOM 1400 C CA . ARG A 1 166 ? 39.013 8.820 -33.914 1.00 87.81 166 ARG A CA 1
ATOM 1401 C C . ARG A 1 166 ? 37.512 8.977 -33.692 1.00 87.81 166 ARG A C 1
ATOM 1403 O O . ARG A 1 166 ? 37.057 8.805 -32.561 1.00 87.81 166 ARG A O 1
ATOM 1410 N N . ILE A 1 167 ? 36.756 9.333 -34.731 1.00 86.75 167 ILE A N 1
ATOM 1411 C CA . ILE A 1 167 ? 35.293 9.423 -34.661 1.00 86.75 167 ILE A CA 1
ATOM 1412 C C . ILE A 1 167 ? 34.707 8.026 -34.416 1.00 86.75 167 ILE A C 1
ATOM 1414 O O . ILE A 1 167 ? 33.950 7.855 -33.462 1.00 86.75 167 ILE A O 1
ATOM 1418 N N . ASN A 1 168 ? 35.146 7.017 -35.174 1.00 85.25 168 ASN A N 1
ATOM 1419 C CA . ASN A 1 168 ? 34.729 5.622 -35.006 1.00 85.25 168 ASN A CA 1
ATOM 1420 C C . ASN A 1 168 ? 35.021 5.089 -33.594 1.00 85.25 168 ASN A C 1
ATOM 1422 O O . ASN A 1 168 ? 34.139 4.521 -32.953 1.00 85.25 168 ASN A O 1
ATOM 1426 N N . GLN A 1 169 ? 36.223 5.329 -33.058 1.00 87.62 169 GLN A N 1
ATOM 1427 C CA . GLN A 1 169 ? 36.577 4.926 -31.690 1.00 87.62 169 GLN A CA 1
ATOM 1428 C C . GLN A 1 169 ? 35.674 5.579 -30.632 1.00 87.62 169 GLN A C 1
ATOM 1430 O O . GLN A 1 169 ? 35.277 4.929 -29.664 1.00 87.62 169 GLN A O 1
ATOM 1435 N N . ARG A 1 170 ? 35.323 6.861 -30.809 1.00 89.56 170 ARG A N 1
ATOM 1436 C CA . ARG A 1 170 ? 34.416 7.574 -29.895 1.00 89.56 170 ARG A CA 1
ATOM 1437 C C . ARG A 1 170 ? 32.988 7.049 -29.972 1.00 89.56 170 ARG A C 1
ATOM 1439 O O . ARG A 1 170 ? 32.367 6.891 -28.923 1.00 89.56 170 ARG A O 1
ATOM 1446 N N . ILE A 1 171 ? 32.488 6.774 -31.178 1.00 88.81 171 ILE A N 1
ATOM 1447 C CA . ILE A 1 171 ? 31.174 6.152 -31.384 1.00 88.81 171 ILE A CA 1
ATOM 1448 C C . ILE A 1 171 ? 31.142 4.792 -30.685 1.00 88.81 171 ILE A C 1
ATOM 1450 O O . ILE A 1 171 ? 30.248 4.553 -29.880 1.00 88.81 171 ILE A O 1
ATOM 1454 N N . MET A 1 172 ? 32.161 3.951 -30.885 1.00 87.56 172 MET A N 1
ATOM 1455 C CA . MET A 1 172 ? 32.217 2.626 -30.263 1.00 87.56 172 MET A CA 1
ATOM 1456 C C . MET A 1 172 ? 32.226 2.695 -28.728 1.00 87.56 172 MET A C 1
ATOM 1458 O O . MET A 1 172 ? 31.502 1.957 -28.065 1.00 87.56 172 MET A O 1
ATOM 1462 N N . GLY A 1 173 ? 32.981 3.631 -28.139 1.00 89.50 173 GLY A N 1
ATOM 1463 C CA . GLY A 1 173 ? 32.964 3.848 -26.686 1.00 89.50 173 GLY A CA 1
ATOM 1464 C C . GLY A 1 173 ? 31.586 4.267 -26.148 1.00 89.50 173 GLY A C 1
ATOM 1465 O O . GLY A 1 173 ? 31.187 3.866 -25.052 1.00 89.50 173 GLY A O 1
ATOM 1466 N N . LYS A 1 174 ? 30.828 5.047 -26.927 1.00 92.12 174 LYS A N 1
ATOM 1467 C CA . LYS A 1 174 ? 29.453 5.443 -26.588 1.00 92.12 174 LYS A CA 1
ATOM 1468 C C . LYS A 1 174 ? 28.466 4.289 -26.715 1.00 92.12 174 LYS A C 1
ATOM 1470 O O . LYS A 1 174 ? 27.664 4.106 -25.805 1.00 92.12 174 LYS A O 1
ATOM 1475 N N . VAL A 1 175 ? 28.575 3.478 -27.768 1.00 89.94 175 VAL A N 1
ATOM 1476 C CA 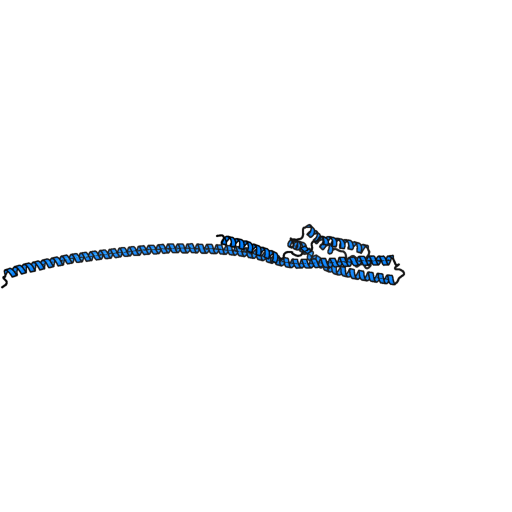. VAL A 1 175 ? 27.779 2.250 -27.936 1.00 89.94 175 VAL A CA 1
ATOM 1477 C C . VAL A 1 175 ? 27.981 1.310 -26.747 1.00 89.94 175 VAL A C 1
ATOM 1479 O O . VAL A 1 175 ? 27.007 0.854 -26.158 1.00 89.94 175 VAL A O 1
ATOM 1482 N N . GLN A 1 176 ? 29.226 1.104 -26.306 1.00 89.31 176 GLN A N 1
ATOM 1483 C CA . GLN A 1 176 ? 29.510 0.298 -25.111 1.00 89.31 176 GLN A CA 1
ATOM 1484 C C . GLN A 1 176 ? 28.853 0.857 -23.843 1.00 89.31 176 GLN A C 1
ATOM 1486 O O . GLN A 1 176 ? 28.494 0.095 -22.950 1.00 89.31 176 GLN A O 1
ATOM 1491 N N . THR A 1 177 ? 28.710 2.180 -23.741 1.00 92.25 177 THR A N 1
ATOM 1492 C CA . THR A 1 177 ? 28.042 2.819 -22.600 1.00 92.25 177 THR A CA 1
ATOM 1493 C C . THR A 1 177 ? 26.531 2.607 -22.665 1.00 92.25 177 THR A C 1
ATOM 1495 O O . THR A 1 177 ? 25.949 2.207 -21.661 1.00 92.25 177 THR A O 1
ATOM 1498 N N . ILE A 1 178 ? 25.914 2.796 -23.840 1.00 91.81 178 ILE A N 1
ATOM 1499 C CA . ILE A 1 178 ? 24.494 2.479 -24.070 1.00 91.81 178 ILE A CA 1
ATOM 1500 C C . ILE A 1 178 ? 24.209 1.027 -23.689 1.00 91.81 178 ILE A C 1
ATOM 1502 O O . ILE A 1 178 ? 23.245 0.763 -22.982 1.00 91.81 178 ILE A O 1
ATOM 1506 N N . TRP A 1 179 ? 25.075 0.099 -24.094 1.00 89.00 179 TRP A N 1
ATOM 1507 C CA . TRP A 1 179 ? 24.880 -1.319 -23.822 1.00 89.00 179 TRP A CA 1
ATOM 1508 C C . TRP A 1 179 ? 24.885 -1.639 -22.324 1.00 89.00 179 TRP A C 1
ATOM 1510 O O . TRP A 1 179 ? 23.955 -2.272 -21.840 1.00 89.00 179 TRP A O 1
ATOM 1520 N N . ARG A 1 180 ? 25.857 -1.113 -21.564 1.00 90.75 180 ARG A N 1
ATOM 1521 C CA . ARG A 1 180 ? 25.897 -1.292 -20.099 1.00 90.75 180 ARG A CA 1
ATOM 1522 C C . ARG A 1 180 ? 24.665 -0.708 -19.404 1.00 90.75 180 ARG A C 1
ATOM 1524 O O . ARG A 1 180 ? 24.154 -1.302 -18.459 1.00 90.75 180 ARG A O 1
ATOM 1531 N N . LEU A 1 181 ? 24.200 0.462 -19.850 1.00 92.50 181 LEU A N 1
ATOM 1532 C CA . LEU A 1 181 ? 22.994 1.091 -19.302 1.00 92.50 181 LEU A CA 1
ATOM 1533 C C . LEU A 1 181 ? 21.743 0.268 -19.629 1.00 92.50 181 LEU A C 1
ATOM 1535 O O . LEU A 1 181 ? 20.904 0.058 -18.758 1.00 92.50 181 LEU A O 1
ATOM 1539 N N . HIS A 1 182 ? 21.635 -0.229 -20.861 1.00 91.19 182 HIS A N 1
ATOM 1540 C CA . HIS A 1 182 ? 20.513 -1.050 -21.303 1.00 91.19 182 HIS A CA 1
ATOM 1541 C C . HIS A 1 182 ? 20.473 -2.414 -20.604 1.00 91.19 182 HIS A C 1
ATOM 1543 O O . HIS A 1 182 ? 19.399 -2.862 -20.213 1.00 91.19 182 HIS A O 1
ATOM 1549 N N . GLU A 1 183 ? 21.625 -3.056 -20.402 1.00 89.06 183 GLU A N 1
ATOM 1550 C CA . GLU A 1 183 ? 21.745 -4.304 -19.640 1.00 89.06 183 GLU A CA 1
ATOM 1551 C C . GLU A 1 183 ? 21.271 -4.098 -18.193 1.00 89.06 183 GLU A C 1
ATOM 1553 O O . GLU A 1 183 ? 20.368 -4.799 -17.738 1.00 89.06 183 GLU A O 1
ATOM 1558 N N . SER A 1 184 ? 21.757 -3.046 -17.518 1.00 89.56 184 SER A N 1
ATOM 1559 C CA . SER A 1 184 ? 21.291 -2.695 -16.168 1.00 89.56 184 SER A CA 1
ATOM 1560 C C . SER A 1 184 ? 19.790 -2.381 -16.118 1.00 89.56 184 SER A C 1
ATOM 1562 O O . SER A 1 184 ? 19.115 -2.746 -15.155 1.00 89.56 184 SER A O 1
ATOM 1564 N N . ASN A 1 185 ? 19.250 -1.707 -17.137 1.00 91.88 185 ASN A N 1
ATOM 1565 C CA . ASN A 1 185 ? 17.818 -1.427 -17.223 1.00 91.88 185 ASN A CA 1
ATOM 1566 C C . ASN A 1 185 ? 16.992 -2.687 -17.458 1.00 91.88 185 ASN A C 1
ATOM 1568 O O . ASN A 1 185 ? 15.933 -2.811 -16.856 1.00 91.88 185 ASN A O 1
ATOM 1572 N N . SER A 1 186 ? 17.462 -3.612 -18.291 1.00 89.06 186 SER A N 1
ATOM 1573 C CA . SER A 1 186 ? 16.746 -4.851 -18.604 1.00 89.06 186 SER A CA 1
ATOM 1574 C C . SER A 1 186 ? 16.549 -5.711 -17.353 1.00 89.06 186 SER A C 1
ATOM 1576 O O . SER A 1 186 ? 15.437 -6.165 -17.100 1.00 89.06 186 SER A O 1
ATOM 1578 N N . GLU A 1 187 ? 17.584 -5.845 -16.516 1.00 88.31 187 GLU A N 1
ATOM 1579 C CA . GLU A 1 187 ? 17.491 -6.558 -15.231 1.00 88.31 187 GLU A CA 1
ATOM 1580 C C . GLU A 1 187 ? 16.464 -5.923 -14.282 1.00 88.31 187 GLU A C 1
ATOM 1582 O O . GLU A 1 187 ? 15.674 -6.617 -13.641 1.00 88.31 187 GLU A O 1
ATOM 1587 N N . LYS A 1 188 ? 16.450 -4.587 -14.195 1.00 92.75 188 LYS A N 1
ATOM 1588 C CA . LYS A 1 188 ? 15.507 -3.851 -13.341 1.00 92.75 188 LYS A CA 1
ATOM 1589 C C . LYS A 1 188 ? 14.080 -3.909 -13.882 1.00 92.75 188 LYS A C 1
ATOM 1591 O O . LYS A 1 188 ? 13.141 -4.029 -13.100 1.00 92.75 188 LYS A O 1
ATOM 1596 N N . LEU A 1 189 ? 13.918 -3.823 -15.201 1.00 92.81 189 LEU A N 1
ATOM 1597 C CA . LEU A 1 189 ? 12.627 -3.859 -15.883 1.00 92.81 189 LEU A CA 1
ATOM 1598 C C . LEU A 1 189 ? 11.895 -5.175 -15.636 1.00 92.81 189 LEU A C 1
ATOM 1600 O O . LEU A 1 189 ? 10.693 -5.131 -15.402 1.00 92.81 189 LEU A O 1
ATOM 1604 N N . ASP A 1 190 ? 12.599 -6.308 -15.616 1.00 87.88 190 ASP A N 1
ATOM 1605 C CA . ASP A 1 190 ? 11.987 -7.611 -15.329 1.00 87.88 190 ASP A CA 1
ATOM 1606 C C . ASP A 1 190 ? 11.323 -7.625 -13.943 1.00 87.88 190 ASP A C 1
ATOM 1608 O O . ASP A 1 190 ? 10.149 -7.975 -13.824 1.00 87.88 190 ASP A O 1
ATOM 1612 N N . GLY A 1 191 ? 12.027 -7.146 -12.911 1.00 88.69 191 GLY A N 1
ATOM 1613 C CA . GLY A 1 191 ? 11.470 -7.052 -11.558 1.00 88.69 191 GLY A CA 1
ATOM 1614 C C . GLY A 1 191 ? 10.373 -5.991 -11.408 1.00 88.69 191 GLY A C 1
ATOM 1615 O O . GLY A 1 191 ? 9.476 -6.145 -10.580 1.00 88.69 191 GLY A O 1
ATOM 1616 N N . VAL A 1 192 ? 10.421 -4.914 -12.202 1.00 91.06 192 VAL A N 1
ATOM 1617 C CA . VAL A 1 192 ? 9.379 -3.877 -12.196 1.00 91.06 192 VAL A CA 1
ATOM 1618 C C . VAL A 1 192 ? 8.103 -4.364 -12.869 1.00 91.06 192 VAL A C 1
ATOM 1620 O O . VAL A 1 192 ? 7.023 -4.185 -12.313 1.00 91.06 192 VAL A O 1
ATOM 1623 N N . LEU A 1 193 ? 8.216 -4.984 -14.044 1.00 90.56 193 LEU A N 1
ATOM 1624 C CA . LEU A 1 193 ? 7.077 -5.451 -14.833 1.00 90.56 193 LEU A CA 1
ATOM 1625 C C . LEU A 1 193 ? 6.320 -6.590 -14.148 1.00 90.56 193 LEU A C 1
ATOM 1627 O O . LEU A 1 193 ? 5.105 -6.656 -14.289 1.00 90.56 193 LEU A O 1
ATOM 1631 N N . GLU A 1 194 ? 6.999 -7.437 -13.370 1.00 90.38 194 GLU A N 1
ATOM 1632 C CA . GLU A 1 194 ? 6.348 -8.498 -12.589 1.00 90.38 194 GLU A CA 1
ATOM 1633 C C . GLU A 1 194 ? 5.354 -7.942 -11.554 1.00 90.38 194 GLU A C 1
ATOM 1635 O O . GLU A 1 194 ? 4.329 -8.561 -11.291 1.00 90.38 194 GLU A O 1
ATOM 1640 N N . LYS A 1 195 ? 5.628 -6.754 -10.999 1.00 88.62 195 LYS A N 1
ATOM 1641 C CA . LYS A 1 195 ? 4.837 -6.141 -9.916 1.00 88.62 195 LYS A CA 1
ATOM 1642 C C . LYS A 1 195 ? 4.066 -4.892 -10.343 1.00 88.62 195 LYS A C 1
ATOM 1644 O O . LYS A 1 195 ? 3.499 -4.201 -9.499 1.00 88.62 195 LYS A O 1
ATOM 1649 N N . ILE A 1 196 ? 4.087 -4.550 -11.633 1.00 87.31 196 ILE A N 1
ATOM 1650 C CA . ILE A 1 196 ? 3.617 -3.242 -12.103 1.00 87.31 196 ILE A CA 1
ATOM 1651 C C . ILE A 1 196 ? 2.105 -3.070 -11.941 1.00 87.31 196 ILE A C 1
ATOM 1653 O O . ILE A 1 196 ? 1.660 -1.966 -11.645 1.00 87.31 196 ILE A O 1
ATOM 1657 N N . GLU A 1 197 ? 1.321 -4.138 -12.104 1.00 84.38 197 GLU A N 1
ATOM 1658 C CA . GLU A 1 197 ? -0.137 -4.081 -11.952 1.00 84.38 197 GLU A CA 1
ATOM 1659 C C . GLU A 1 197 ? -0.522 -3.803 -10.495 1.00 84.38 197 GLU A C 1
ATOM 1661 O O . GLU A 1 197 ? -1.151 -2.779 -10.228 1.00 84.38 197 GLU A O 1
ATOM 1666 N N . GLU A 1 198 ? -0.028 -4.619 -9.556 1.00 83.62 198 GLU A N 1
ATOM 1667 C CA . GLU A 1 198 ? -0.245 -4.448 -8.109 1.00 83.62 198 GLU A CA 1
ATOM 1668 C C . GLU A 1 198 ? 0.230 -3.071 -7.613 1.00 83.62 198 GLU A C 1
ATOM 1670 O O . GLU A 1 198 ? -0.449 -2.392 -6.840 1.00 83.62 198 GLU A O 1
ATOM 1675 N N . PHE A 1 199 ? 1.385 -2.615 -8.106 1.00 84.81 199 PHE A N 1
ATOM 1676 C CA . PHE A 1 199 ? 1.918 -1.295 -7.787 1.00 84.81 199 PHE A CA 1
ATOM 1677 C C . PHE A 1 199 ? 1.027 -0.162 -8.287 1.00 84.81 199 PHE A C 1
ATOM 1679 O O . PHE A 1 199 ? 0.766 0.791 -7.553 1.00 84.81 199 PHE A O 1
ATOM 1686 N N . LEU A 1 200 ? 0.587 -0.222 -9.544 1.00 79.81 200 LEU A N 1
ATOM 1687 C CA . LEU A 1 200 ? -0.242 0.833 -10.109 1.00 79.81 200 LEU A CA 1
ATOM 1688 C C . LEU A 1 200 ? -1.633 0.847 -9.458 1.00 79.81 200 LEU A C 1
ATOM 1690 O O . LEU A 1 200 ? -2.196 1.930 -9.304 1.00 79.81 200 LEU A O 1
ATOM 1694 N N . ASP A 1 201 ? -2.173 -0.307 -9.051 1.00 77.69 201 ASP A N 1
ATOM 1695 C CA . ASP A 1 201 ? -3.413 -0.408 -8.264 1.00 77.69 201 ASP A CA 1
ATOM 1696 C C . ASP A 1 201 ? -3.269 0.274 -6.903 1.00 77.69 201 ASP A C 1
ATOM 1698 O O . ASP A 1 201 ? -4.099 1.100 -6.537 1.00 77.69 201 ASP A O 1
ATOM 1702 N N . PHE A 1 202 ? -2.161 0.043 -6.195 1.00 74.56 202 PHE A N 1
ATOM 1703 C CA . PHE A 1 202 ? -1.879 0.742 -4.938 1.00 74.56 202 PHE A CA 1
ATOM 1704 C C . PHE A 1 202 ? -1.717 2.263 -5.119 1.00 74.56 202 PHE A C 1
ATOM 1706 O O . PHE A 1 202 ? -2.069 3.064 -4.252 1.00 74.56 202 PHE A O 1
ATOM 1713 N N . MET A 1 203 ? -1.187 2.693 -6.262 1.00 71.12 203 MET A N 1
ATOM 171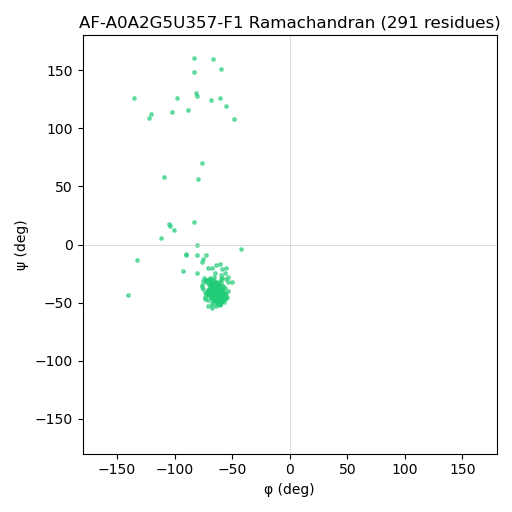4 C CA . MET A 1 203 ? -0.928 4.098 -6.588 1.00 71.12 203 MET A CA 1
ATOM 1715 C C . MET A 1 203 ? -2.165 4.851 -7.124 1.00 71.12 203 MET A C 1
ATOM 1717 O O . MET A 1 203 ? -1.991 5.920 -7.717 1.00 71.12 203 MET A O 1
ATOM 1721 N N . GLU A 1 204 ? -3.381 4.331 -6.885 1.00 58.03 204 GLU A N 1
ATOM 1722 C CA . GLU A 1 204 ? -4.729 4.643 -7.429 1.00 58.03 204 GLU A CA 1
ATOM 1723 C C . GLU A 1 204 ? -5.135 6.130 -7.610 1.00 58.03 204 GLU A C 1
ATOM 1725 O O . GLU A 1 204 ? -6.187 6.444 -8.159 1.00 58.03 204 GLU A O 1
ATOM 1730 N N . LEU A 1 205 ? -4.311 7.097 -7.207 1.00 48.22 205 LEU A N 1
ATOM 1731 C CA . LEU A 1 205 ? -4.619 8.531 -7.190 1.00 48.22 205 LEU A CA 1
ATOM 1732 C C . LEU A 1 205 ? -3.972 9.368 -8.312 1.00 48.22 205 LEU A C 1
ATOM 1734 O O . LEU A 1 205 ? -3.941 10.598 -8.212 1.00 48.22 205 LEU A O 1
ATOM 1738 N N . GLY A 1 206 ? -3.461 8.760 -9.388 1.00 51.78 206 GLY A N 1
ATOM 1739 C CA . GLY A 1 206 ? -2.762 9.514 -10.443 1.00 51.78 206 GLY A CA 1
ATOM 1740 C C . GLY A 1 206 ? -3.014 9.079 -11.881 1.00 51.78 206 GLY A C 1
ATOM 1741 O O . GLY A 1 206 ? -3.225 9.923 -12.751 1.00 51.78 206 GLY A O 1
ATOM 1742 N N . TYR A 1 207 ? -3.012 7.775 -12.137 1.00 64.44 207 TYR A N 1
ATOM 1743 C CA . TYR A 1 207 ? -2.985 7.248 -13.494 1.00 64.44 207 TYR A CA 1
ATOM 1744 C C . TYR A 1 207 ? -4.369 6.777 -13.931 1.00 64.44 207 TYR A C 1
ATOM 1746 O O . TYR A 1 207 ? -4.878 5.787 -13.418 1.00 64.44 207 TYR A O 1
ATOM 1754 N N . ASN A 1 208 ? -4.955 7.455 -14.920 1.00 75.00 208 ASN A N 1
ATOM 1755 C CA . ASN A 1 208 ? -6.079 6.879 -15.656 1.00 75.00 208 ASN A CA 1
ATOM 1756 C C . ASN A 1 208 ? -5.606 5.656 -16.473 1.00 75.00 208 ASN A C 1
ATOM 1758 O O . ASN A 1 208 ? -4.414 5.526 -16.767 1.00 75.00 208 ASN A O 1
ATOM 1762 N N . ASP A 1 209 ? -6.531 4.779 -16.867 1.00 80.12 209 ASP A N 1
ATOM 1763 C CA . ASP A 1 209 ? -6.226 3.516 -17.566 1.00 80.12 209 ASP A CA 1
ATOM 1764 C C . ASP A 1 209 ? -5.361 3.695 -18.821 1.00 80.12 209 ASP A C 1
ATOM 1766 O O . ASP A 1 209 ? -4.525 2.849 -19.150 1.00 80.12 209 ASP A O 1
ATOM 1770 N N . ILE A 1 210 ? -5.518 4.833 -19.502 1.00 82.88 210 ILE A N 1
ATOM 1771 C CA . ILE A 1 210 ? -4.733 5.192 -20.685 1.00 82.88 210 ILE A CA 1
ATOM 1772 C C . ILE A 1 210 ? -3.272 5.428 -20.291 1.00 82.88 210 ILE A C 1
ATOM 1774 O O . ILE A 1 210 ? -2.377 4.809 -20.862 1.00 82.88 210 ILE A O 1
ATOM 1778 N N . SER A 1 211 ? -3.012 6.269 -19.288 1.00 81.56 211 SER A N 1
ATOM 1779 C CA . SER A 1 211 ? -1.660 6.532 -18.790 1.00 81.56 211 SER A CA 1
ATOM 1780 C C . SER A 1 211 ? -1.002 5.272 -18.224 1.00 81.56 211 SER A C 1
ATOM 1782 O O . SER A 1 211 ? 0.199 5.088 -18.416 1.00 81.56 211 SER A O 1
ATOM 1784 N N . ARG A 1 212 ? -1.767 4.390 -17.558 1.00 85.44 212 ARG A N 1
ATOM 1785 C CA . ARG A 1 212 ? -1.274 3.085 -17.071 1.00 85.44 212 ARG A CA 1
ATOM 1786 C C . ARG A 1 212 ? -0.786 2.225 -18.232 1.00 85.44 212 ARG A C 1
ATOM 1788 O O . ARG A 1 212 ? 0.347 1.752 -18.224 1.00 85.44 212 ARG A O 1
ATOM 1795 N N . SER A 1 213 ? -1.626 2.090 -19.256 1.00 87.38 213 SER A N 1
ATOM 1796 C CA . SER A 1 213 ? -1.324 1.298 -20.448 1.00 87.38 213 SER A CA 1
ATOM 1797 C C . SER A 1 213 ? -0.100 1.843 -21.186 1.00 87.38 213 SER A C 1
ATOM 1799 O O . SER A 1 213 ? 0.808 1.084 -21.511 1.00 87.38 213 SER A O 1
ATOM 1801 N N . ILE A 1 214 ? -0.029 3.165 -21.389 1.00 87.19 214 ILE A N 1
ATOM 1802 C CA . ILE A 1 214 ? 1.121 3.821 -22.031 1.00 87.19 214 ILE A CA 1
ATOM 1803 C C . ILE A 1 214 ? 2.402 3.580 -21.227 1.00 87.19 214 ILE A C 1
ATOM 1805 O O . ILE A 1 214 ? 3.442 3.286 -21.811 1.00 87.19 214 ILE A O 1
ATOM 1809 N N . PHE A 1 215 ? 2.338 3.663 -19.897 1.00 88.69 215 PHE A N 1
ATOM 1810 C CA . PHE A 1 215 ? 3.508 3.457 -19.051 1.00 88.69 215 PHE A CA 1
ATOM 1811 C C . PHE A 1 215 ? 4.030 2.016 -19.117 1.00 88.69 215 PHE A C 1
ATOM 1813 O O . PHE A 1 215 ? 5.227 1.806 -19.313 1.00 88.69 215 PHE A O 1
ATOM 1820 N N . ILE A 1 216 ? 3.138 1.023 -19.051 1.00 89.38 216 ILE A N 1
ATOM 1821 C CA . ILE A 1 216 ? 3.496 -0.396 -19.200 1.00 89.38 216 ILE A CA 1
ATOM 1822 C C . ILE A 1 216 ? 4.085 -0.669 -20.591 1.00 89.38 216 ILE A C 1
ATOM 1824 O O . ILE A 1 216 ? 5.079 -1.388 -20.711 1.00 89.38 216 ILE A O 1
ATOM 1828 N N . VAL A 1 217 ? 3.510 -0.083 -21.647 1.00 89.88 217 VAL A N 1
ATOM 1829 C CA . VAL A 1 217 ? 4.029 -0.202 -23.019 1.00 89.88 217 VAL A CA 1
ATOM 1830 C C . VAL A 1 217 ? 5.417 0.422 -23.137 1.00 89.88 217 VAL A C 1
ATOM 1832 O O . VAL A 1 217 ? 6.304 -0.198 -23.723 1.00 89.88 217 VAL A O 1
ATOM 1835 N N . ALA A 1 218 ? 5.643 1.601 -22.553 1.00 89.81 218 ALA A N 1
ATOM 1836 C CA . ALA A 1 218 ? 6.946 2.259 -22.566 1.00 89.81 218 ALA A CA 1
ATOM 1837 C C . ALA A 1 218 ? 8.016 1.403 -21.870 1.00 89.81 218 ALA A C 1
ATOM 1839 O O . ALA A 1 218 ? 9.064 1.147 -22.461 1.00 89.81 218 ALA A O 1
ATOM 1840 N N . LEU A 1 219 ? 7.732 0.893 -20.665 1.00 90.81 219 LEU A N 1
ATOM 1841 C CA . LEU A 1 219 ? 8.648 0.013 -19.927 1.00 90.81 219 LEU A CA 1
ATOM 1842 C C . LEU A 1 219 ? 8.953 -1.279 -20.703 1.00 90.81 219 LEU A C 1
ATOM 1844 O O . LEU A 1 219 ? 10.113 -1.664 -20.838 1.00 90.81 219 LEU A O 1
ATOM 1848 N N . ASN A 1 220 ? 7.935 -1.922 -21.282 1.00 89.25 220 ASN A N 1
ATOM 1849 C CA . ASN A 1 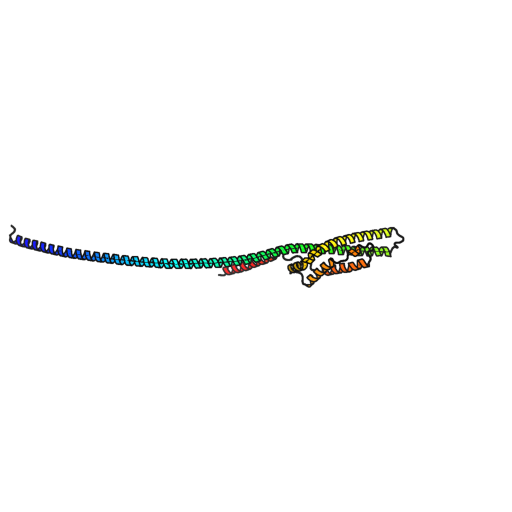220 ? 8.133 -3.107 -22.122 1.00 89.25 220 ASN A CA 1
ATOM 1850 C C . ASN A 1 220 ? 8.938 -2.806 -23.393 1.00 89.25 220 ASN A C 1
ATOM 1852 O O . ASN A 1 220 ? 9.724 -3.639 -23.841 1.00 89.25 220 ASN A O 1
ATOM 1856 N N . SER A 1 221 ? 8.762 -1.625 -23.982 1.00 89.62 221 SER A N 1
ATOM 1857 C CA . SER A 1 221 ? 9.490 -1.224 -25.189 1.00 89.62 221 SER A CA 1
ATOM 1858 C C . SER A 1 221 ? 10.968 -0.976 -24.888 1.00 89.62 221 SER A C 1
ATOM 1860 O O . SER A 1 221 ? 11.820 -1.421 -25.651 1.00 89.62 221 SER A O 1
ATOM 1862 N N . MET A 1 222 ? 11.286 -0.372 -23.735 1.00 89.81 222 MET A N 1
ATOM 1863 C CA . MET A 1 222 ? 12.669 -0.168 -23.275 1.00 89.81 222 MET A CA 1
ATOM 1864 C C . MET A 1 222 ? 13.460 -1.465 -23.117 1.00 89.81 222 MET A C 1
ATOM 1866 O O . MET A 1 222 ? 14.676 -1.438 -23.255 1.00 89.81 222 MET A O 1
ATOM 1870 N N . ARG A 1 223 ? 12.786 -2.582 -22.826 1.00 85.25 223 ARG A N 1
ATOM 1871 C CA . ARG A 1 223 ? 13.411 -3.903 -22.668 1.00 85.25 223 ARG A CA 1
ATOM 1872 C C . ARG A 1 223 ? 13.864 -4.512 -23.997 1.00 85.25 223 ARG A C 1
ATOM 1874 O O . ARG A 1 223 ? 14.818 -5.280 -24.037 1.00 85.25 223 ARG A O 1
ATOM 1881 N N . ASN A 1 224 ? 13.140 -4.226 -25.078 1.00 80.38 224 ASN A N 1
ATOM 1882 C CA . ASN A 1 224 ? 13.202 -5.009 -26.315 1.00 80.38 224 ASN A CA 1
ATOM 1883 C C . ASN A 1 224 ? 13.985 -4.320 -27.440 1.00 80.38 224 ASN A C 1
ATOM 1885 O O . ASN A 1 224 ? 13.841 -4.685 -28.608 1.00 80.38 224 ASN A O 1
ATOM 1889 N N . ILE A 1 225 ? 14.809 -3.324 -27.116 1.00 84.25 225 ILE A N 1
ATOM 1890 C CA . ILE A 1 225 ? 15.541 -2.576 -28.137 1.00 84.25 225 ILE A CA 1
ATOM 1891 C C . ILE A 1 225 ? 16.777 -3.366 -28.565 1.00 84.25 225 ILE A C 1
ATOM 1893 O O . ILE A 1 225 ? 17.596 -3.738 -27.718 1.00 84.25 225 ILE A O 1
ATOM 1897 N N . PRO A 1 226 ? 16.976 -3.592 -29.874 1.00 81.62 226 PRO A N 1
ATOM 1898 C CA . PRO A 1 226 ? 18.085 -4.390 -30.375 1.00 81.62 226 PRO A 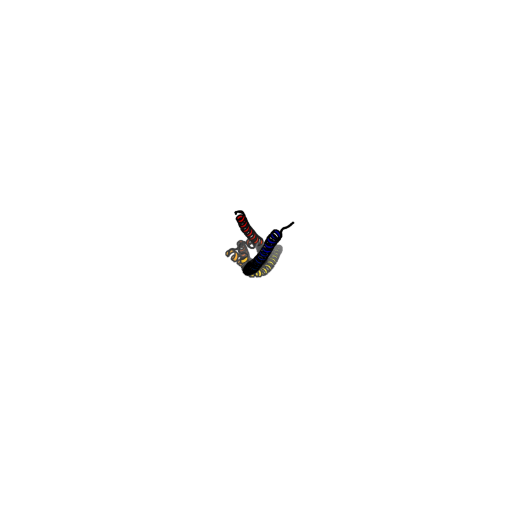CA 1
ATOM 1899 C C . PRO A 1 226 ? 19.396 -3.588 -30.408 1.00 81.62 226 PRO A C 1
ATOM 1901 O O . PRO A 1 226 ? 20.041 -3.486 -31.444 1.00 81.62 226 PRO A O 1
ATOM 1904 N N . PHE A 1 227 ? 19.842 -3.021 -29.278 1.00 83.06 227 PHE A N 1
ATOM 1905 C CA . PHE A 1 227 ? 21.115 -2.283 -29.208 1.00 83.06 227 PHE A CA 1
ATOM 1906 C C . PHE A 1 227 ? 22.342 -3.143 -29.552 1.00 83.06 227 PHE A C 1
ATOM 1908 O O . PHE A 1 227 ? 23.403 -2.603 -29.857 1.00 83.06 227 PHE A O 1
ATOM 1915 N N . ASN A 1 228 ? 22.205 -4.471 -29.543 1.00 73.62 228 ASN A N 1
ATOM 1916 C CA . ASN A 1 228 ? 23.227 -5.406 -30.008 1.00 73.62 228 ASN A CA 1
ATOM 1917 C C . ASN A 1 228 ? 23.600 -5.211 -31.489 1.00 73.62 228 ASN A C 1
ATOM 1919 O O . ASN A 1 228 ? 24.733 -5.499 -31.866 1.00 73.62 228 ASN A O 1
ATOM 1923 N N . THR A 1 229 ? 22.711 -4.676 -32.332 1.00 74.69 229 THR A N 1
ATOM 1924 C CA . THR A 1 229 ? 23.048 -4.382 -33.737 1.00 74.69 229 THR A CA 1
ATOM 1925 C C . THR A 1 229 ? 24.075 -3.253 -33.867 1.00 74.69 229 THR A C 1
ATOM 1927 O O . THR A 1 229 ? 24.793 -3.196 -34.866 1.00 74.69 229 THR A O 1
ATOM 1930 N N . LEU A 1 230 ? 24.235 -2.414 -32.832 1.00 73.31 230 LEU A N 1
ATOM 1931 C CA . LEU A 1 230 ? 25.260 -1.368 -32.783 1.00 73.31 230 LEU A CA 1
ATOM 1932 C C . LEU A 1 230 ? 26.670 -1.908 -32.497 1.00 73.31 230 LEU A C 1
ATOM 1934 O O . LEU A 1 230 ? 27.638 -1.169 -32.646 1.00 73.31 230 LEU A O 1
ATOM 1938 N N . GLU A 1 231 ? 26.821 -3.167 -32.074 1.00 65.00 231 GLU A N 1
ATOM 1939 C CA . GLU A 1 231 ? 28.131 -3.770 -31.782 1.00 65.00 231 GLU A CA 1
ATOM 1940 C C . GLU A 1 231 ? 28.903 -4.151 -33.061 1.00 65.00 231 GLU A C 1
ATOM 1942 O O . GLU A 1 231 ? 30.118 -4.372 -33.036 1.00 65.00 231 GLU A O 1
ATOM 1947 N N . ASN A 1 232 ? 28.213 -4.187 -34.206 1.00 61.62 232 ASN A N 1
ATOM 1948 C CA . ASN A 1 232 ? 28.814 -4.517 -35.488 1.00 61.62 232 ASN A CA 1
ATOM 1949 C C . ASN A 1 232 ? 29.915 -3.509 -35.856 1.00 61.62 232 ASN A C 1
ATOM 1951 O O . ASN A 1 232 ? 29.684 -2.304 -35.955 1.00 61.62 232 ASN A O 1
ATOM 1955 N N . GLN A 1 233 ? 31.120 -4.020 -36.150 1.00 55.97 233 GLN A N 1
ATOM 1956 C CA . GLN A 1 233 ? 32.261 -3.207 -36.609 1.00 55.97 233 GLN A CA 1
ATOM 1957 C C . GLN A 1 233 ? 31.930 -2.380 -37.865 1.00 55.97 233 GLN A C 1
ATOM 1959 O O . GLN A 1 233 ? 32.521 -1.324 -38.079 1.00 55.97 233 GLN A O 1
ATOM 1964 N N . ASN A 1 234 ? 30.940 -2.832 -38.642 1.00 58.81 234 ASN A N 1
ATOM 1965 C CA . ASN A 1 234 ? 30.343 -2.122 -39.767 1.00 58.81 234 ASN A CA 1
ATOM 1966 C C . ASN A 1 234 ? 28.916 -1.663 -39.429 1.00 58.81 234 ASN A C 1
ATOM 1968 O O . ASN A 1 234 ? 27.976 -2.058 -40.107 1.00 58.81 234 ASN A O 1
ATOM 1972 N N . LEU A 1 235 ? 28.748 -0.861 -38.376 1.00 67.00 235 LEU A N 1
ATOM 1973 C CA . LEU A 1 235 ? 27.513 -0.114 -38.109 1.00 67.00 235 LEU A CA 1
ATOM 1974 C C . LEU A 1 235 ? 27.068 0.617 -39.388 1.00 67.00 235 LEU A C 1
ATOM 1976 O O . LEU A 1 235 ? 27.713 1.602 -39.791 1.00 67.00 235 LEU A O 1
ATOM 1980 N N . THR A 1 236 ? 25.996 0.137 -40.013 1.00 69.62 236 THR A N 1
ATOM 1981 C CA . THR A 1 236 ? 25.400 0.775 -41.189 1.00 69.62 236 THR A CA 1
ATOM 1982 C C . THR A 1 236 ? 24.456 1.897 -40.764 1.00 69.62 236 THR A C 1
ATOM 1984 O O . THR A 1 236 ? 24.003 1.949 -39.618 1.00 69.62 236 THR A O 1
ATOM 1987 N N . ASP A 1 237 ? 24.160 2.817 -41.680 1.00 70.94 237 ASP A N 1
ATOM 1988 C CA . ASP A 1 237 ? 23.193 3.884 -41.405 1.00 70.94 237 ASP A CA 1
ATOM 1989 C C . ASP A 1 237 ? 21.773 3.311 -41.213 1.00 70.94 237 ASP A C 1
ATOM 1991 O O . ASP A 1 237 ? 21.000 3.845 -40.419 1.00 70.94 237 ASP A O 1
ATOM 1995 N N . ASP A 1 238 ? 21.462 2.172 -41.842 1.00 74.75 238 ASP A N 1
ATOM 1996 C CA . ASP A 1 238 ? 20.199 1.449 -41.657 1.00 74.75 238 ASP A CA 1
ATOM 1997 C C . ASP A 1 238 ? 20.069 0.874 -40.233 1.00 74.75 238 ASP A C 1
ATOM 1999 O O . ASP A 1 238 ? 19.012 1.004 -39.614 1.00 74.75 238 ASP A O 1
ATOM 2003 N N . ASP A 1 239 ? 21.147 0.318 -39.662 1.00 73.75 239 ASP A N 1
ATOM 2004 C CA . ASP A 1 239 ? 21.156 -0.196 -38.278 1.00 73.75 239 ASP A CA 1
ATOM 2005 C C . ASP A 1 239 ? 20.853 0.912 -37.257 1.00 73.75 239 ASP A C 1
ATOM 2007 O O . ASP A 1 239 ? 20.092 0.720 -36.305 1.00 73.75 239 ASP A O 1
ATOM 2011 N N . VAL A 1 240 ? 21.435 2.095 -37.471 1.00 78.25 240 VAL A N 1
ATOM 2012 C CA . VAL A 1 240 ? 21.252 3.261 -36.599 1.00 78.25 240 VAL A CA 1
ATOM 2013 C C . VAL A 1 240 ? 19.848 3.849 -36.758 1.00 78.25 240 VAL A C 1
ATOM 2015 O O . VAL A 1 240 ? 19.222 4.205 -35.759 1.00 78.25 240 VAL A O 1
ATOM 2018 N N . ASN A 1 241 ? 19.320 3.922 -37.981 1.00 78.69 241 ASN A N 1
ATOM 2019 C CA . ASN A 1 241 ? 17.968 4.425 -38.234 1.00 78.69 241 ASN A CA 1
ATOM 2020 C C . ASN A 1 241 ? 16.884 3.522 -37.624 1.00 78.69 241 ASN A C 1
ATOM 2022 O O . ASN A 1 241 ? 15.939 4.040 -37.034 1.00 78.69 241 ASN A O 1
ATOM 2026 N N . ASN A 1 242 ? 17.062 2.198 -37.667 1.00 78.31 242 ASN A N 1
ATOM 2027 C CA . ASN A 1 242 ? 16.124 1.249 -37.055 1.00 78.31 242 ASN A CA 1
ATOM 2028 C C . ASN A 1 242 ? 16.017 1.426 -35.530 1.00 78.31 242 ASN A C 1
ATOM 2030 O O . ASN A 1 242 ? 14.932 1.343 -34.961 1.00 78.31 242 ASN A O 1
ATOM 2034 N N . ILE A 1 243 ? 17.136 1.705 -34.853 1.00 85.44 243 ILE A N 1
ATOM 2035 C CA . ILE A 1 243 ? 17.137 1.957 -33.403 1.00 85.44 243 ILE A CA 1
ATOM 2036 C C . ILE A 1 243 ? 16.603 3.353 -33.082 1.00 85.44 243 ILE A C 1
ATOM 2038 O O . ILE A 1 243 ? 15.932 3.539 -32.067 1.00 85.44 243 ILE A O 1
ATOM 2042 N N . LYS A 1 244 ? 16.875 4.335 -33.948 1.00 86.62 244 LYS A N 1
ATOM 2043 C CA . LYS A 1 244 ? 16.428 5.719 -33.772 1.00 86.62 244 LYS A CA 1
ATOM 2044 C C . LYS A 1 244 ? 14.915 5.820 -33.621 1.00 86.62 244 LYS A C 1
ATOM 2046 O O . LYS A 1 244 ? 14.467 6.548 -32.741 1.00 86.62 244 LYS A O 1
ATOM 2051 N N . GLU A 1 245 ? 14.154 5.094 -34.438 1.00 85.25 245 GLU A N 1
ATOM 2052 C CA . GLU A 1 245 ? 12.690 5.071 -34.337 1.00 85.25 245 GLU A CA 1
ATOM 2053 C C . GLU A 1 245 ? 12.238 4.539 -32.972 1.00 85.25 245 GLU A C 1
ATOM 2055 O O . GLU A 1 245 ? 11.504 5.222 -32.266 1.00 85.25 245 GLU A O 1
ATOM 2060 N N . SER A 1 246 ? 12.781 3.402 -32.523 1.00 86.38 246 SER A N 1
ATOM 2061 C CA . SER A 1 246 ? 12.435 2.826 -31.214 1.00 86.38 246 SER A CA 1
ATOM 2062 C C . SER A 1 246 ? 12.797 3.740 -30.037 1.00 86.38 246 SER A C 1
ATOM 2064 O O . SER A 1 246 ? 12.025 3.872 -29.088 1.00 86.38 246 SER A O 1
ATOM 2066 N N . VAL A 1 247 ? 13.963 4.396 -30.086 1.00 86.94 247 VAL A N 1
ATOM 2067 C CA . VAL A 1 247 ? 14.387 5.346 -29.042 1.00 86.94 247 VAL A CA 1
ATOM 2068 C C . VAL A 1 247 ? 13.449 6.556 -28.996 1.00 86.94 247 VAL A C 1
ATOM 2070 O O . VAL A 1 247 ? 13.058 7.011 -27.917 1.00 86.94 247 VAL A O 1
ATOM 2073 N N . GLN A 1 248 ? 13.053 7.056 -30.164 1.00 86.19 248 GLN A N 1
ATOM 2074 C CA . GLN A 1 248 ? 12.168 8.204 -30.290 1.00 86.19 248 GLN A CA 1
ATOM 2075 C C . GLN A 1 248 ? 10.740 7.885 -29.823 1.00 86.19 248 GLN A C 1
ATOM 2077 O O . GLN A 1 248 ? 10.186 8.656 -29.041 1.00 86.19 248 GLN A O 1
ATOM 2082 N N . ASP A 1 249 ? 10.193 6.729 -30.201 1.00 87.94 249 ASP A N 1
ATOM 2083 C CA . ASP A 1 249 ? 8.858 6.282 -29.787 1.00 87.94 249 ASP A CA 1
ATOM 2084 C C . ASP A 1 249 ? 8.741 6.179 -28.263 1.00 87.94 249 ASP A C 1
ATOM 2086 O O . ASP A 1 249 ? 7.774 6.651 -27.666 1.00 87.94 249 ASP A O 1
ATOM 2090 N N . ILE A 1 250 ? 9.754 5.622 -27.595 1.00 88.00 250 ILE A N 1
ATOM 2091 C CA . ILE A 1 250 ? 9.756 5.495 -26.131 1.00 88.00 250 ILE A CA 1
ATOM 2092 C C . ILE A 1 250 ? 9.832 6.861 -25.453 1.00 88.00 250 ILE A C 1
ATOM 2094 O O . ILE A 1 250 ? 9.135 7.096 -24.463 1.00 88.00 250 ILE A O 1
ATOM 2098 N N . ARG A 1 251 ? 10.663 7.774 -25.967 1.00 86.19 251 ARG A N 1
ATOM 2099 C CA . ARG A 1 251 ? 10.729 9.149 -25.459 1.00 86.19 251 ARG A CA 1
ATOM 2100 C C . ARG A 1 251 ? 9.373 9.840 -25.590 1.00 86.19 251 ARG A C 1
ATOM 2102 O O . ARG A 1 251 ? 8.926 10.501 -24.650 1.00 86.19 251 ARG A O 1
ATOM 2109 N N . ASP A 1 252 ? 8.717 9.660 -26.728 1.00 87.00 252 ASP A N 1
ATOM 2110 C CA . ASP A 1 252 ? 7.415 10.250 -26.993 1.00 87.00 252 ASP A CA 1
ATOM 2111 C C . ASP A 1 252 ? 6.356 9.630 -26.061 1.00 87.00 252 ASP A C 1
ATOM 2113 O O . ASP A 1 252 ? 5.613 10.377 -25.424 1.00 87.00 252 ASP A O 1
ATOM 2117 N N . PHE A 1 253 ? 6.357 8.308 -25.833 1.00 87.06 253 PHE A N 1
ATOM 2118 C CA . PHE A 1 253 ? 5.489 7.663 -24.836 1.00 87.06 253 PHE A CA 1
ATOM 2119 C C . PHE A 1 253 ? 5.712 8.191 -23.416 1.00 87.06 253 PHE A C 1
ATOM 2121 O O . PHE A 1 253 ? 4.743 8.540 -22.741 1.00 87.06 253 PHE A O 1
ATOM 2128 N N . LEU A 1 254 ? 6.967 8.312 -22.970 1.00 83.12 254 LEU A N 1
ATOM 2129 C CA . LEU A 1 254 ? 7.297 8.845 -21.645 1.00 83.12 254 LEU A CA 1
ATOM 2130 C C . LEU A 1 254 ? 6.796 10.278 -21.434 1.00 83.12 254 LEU A C 1
ATOM 2132 O O . LEU A 1 254 ? 6.472 10.644 -20.306 1.00 83.12 254 LEU A O 1
ATOM 2136 N N . SER A 1 255 ? 6.689 11.083 -22.495 1.00 81.88 255 SER A N 1
ATOM 2137 C CA . SER A 1 255 ? 6.172 12.455 -22.395 1.00 81.88 255 SER A CA 1
ATOM 2138 C C . SER A 1 255 ? 4.696 12.521 -21.973 1.00 81.88 255 SER A C 1
ATOM 2140 O O . SER A 1 255 ? 4.265 13.510 -21.378 1.00 81.88 255 SER A O 1
ATOM 2142 N N . TYR A 1 256 ? 3.935 11.450 -22.225 1.00 81.44 256 TYR A N 1
ATOM 2143 C CA . TYR A 1 256 ? 2.531 11.314 -21.829 1.00 81.44 256 TYR A CA 1
ATOM 2144 C C . TYR A 1 256 ? 2.351 10.685 -20.444 1.00 81.44 256 TYR A C 1
ATOM 2146 O O . TYR A 1 256 ? 1.237 10.662 -19.917 1.00 81.44 256 TYR A O 1
ATOM 2154 N N . VAL A 1 257 ? 3.428 10.179 -19.841 1.00 80.44 257 VAL A N 1
ATOM 2155 C CA . VAL A 1 257 ? 3.404 9.505 -18.543 1.00 80.44 257 VAL A CA 1
ATOM 2156 C C . VAL A 1 257 ? 3.590 10.551 -17.434 1.00 80.44 257 VAL A C 1
ATOM 2158 O O . VAL A 1 257 ? 4.651 11.174 -17.337 1.00 80.44 257 VAL A O 1
ATOM 2161 N N . PRO A 1 258 ? 2.602 10.767 -16.547 1.00 76.19 258 PRO A N 1
ATOM 2162 C CA . PRO A 1 258 ? 2.717 11.719 -15.447 1.00 76.19 258 PRO A CA 1
ATOM 2163 C C . PRO A 1 258 ? 3.585 11.160 -14.305 1.00 76.19 258 PRO A C 1
ATOM 2165 O O . PRO A 1 258 ? 3.111 10.865 -13.208 1.00 76.19 258 PRO A O 1
ATOM 2168 N N . LEU A 1 259 ? 4.896 11.041 -14.532 1.00 77.25 259 LEU A N 1
ATOM 2169 C CA . LEU A 1 259 ? 5.864 10.443 -13.598 1.00 77.25 259 LEU A CA 1
ATOM 2170 C C . LEU A 1 259 ? 5.838 11.065 -12.193 1.00 77.25 259 LEU A C 1
ATOM 2172 O O . LEU A 1 259 ? 6.096 10.389 -11.200 1.00 77.25 259 LEU A O 1
ATOM 2176 N N . CYS A 1 260 ? 5.457 12.339 -12.077 1.00 71.00 260 CYS A N 1
ATOM 2177 C CA . CYS A 1 260 ? 5.294 13.023 -10.792 1.00 71.00 260 CYS A CA 1
ATOM 2178 C C . CYS A 1 260 ? 4.185 12.431 -9.903 1.00 71.00 260 CYS A C 1
ATOM 2180 O O . CYS A 1 260 ? 4.165 12.698 -8.702 1.00 71.00 260 CYS A O 1
ATOM 2182 N N . GLN A 1 261 ? 3.276 11.640 -10.473 1.00 71.50 261 GLN A N 1
ATOM 2183 C CA . GLN A 1 261 ? 2.203 10.948 -9.763 1.00 71.50 261 GLN A CA 1
ATOM 2184 C C . GLN A 1 261 ? 2.608 9.547 -9.281 1.00 71.50 261 GLN A C 1
ATOM 2186 O O . GLN A 1 261 ? 1.881 8.958 -8.493 1.00 71.50 261 GLN A O 1
ATOM 2191 N N . LEU A 1 262 ? 3.780 9.032 -9.684 1.00 72.50 262 LEU A N 1
ATOM 2192 C CA . LEU A 1 262 ? 4.334 7.767 -9.171 1.00 72.50 262 LEU A CA 1
ATOM 2193 C C . LEU A 1 262 ? 4.850 7.881 -7.730 1.00 72.50 262 LEU A C 1
ATOM 2195 O O . LEU A 1 262 ? 5.200 6.880 -7.107 1.00 72.50 262 LEU A O 1
ATOM 2199 N N . ARG A 1 263 ? 4.918 9.105 -7.195 1.00 66.38 263 ARG A N 1
ATOM 2200 C CA . ARG A 1 263 ? 5.130 9.355 -5.771 1.00 66.38 263 ARG A CA 1
ATOM 2201 C C . ARG A 1 263 ? 3.777 9.613 -5.108 1.00 66.38 263 ARG A C 1
ATOM 2203 O O . ARG A 1 263 ? 3.081 10.534 -5.545 1.00 66.38 263 ARG A O 1
ATOM 2210 N N . PRO A 1 264 ? 3.419 8.885 -4.037 1.00 56.91 264 PRO A N 1
ATOM 2211 C CA . PRO A 1 264 ? 2.204 9.166 -3.284 1.00 56.91 264 PRO A CA 1
ATOM 2212 C C . PRO A 1 264 ? 2.210 10.629 -2.816 1.00 56.91 264 PRO A C 1
ATOM 2214 O O . PRO A 1 264 ? 3.109 11.054 -2.088 1.00 56.91 264 PRO A O 1
ATOM 2217 N N . ARG A 1 265 ? 1.228 11.434 -3.250 1.00 52.28 265 ARG A N 1
ATOM 2218 C CA . ARG A 1 265 ? 1.110 12.852 -2.838 1.00 52.28 265 ARG A CA 1
ATOM 2219 C C . ARG A 1 265 ? 0.683 13.015 -1.382 1.00 52.28 265 ARG A C 1
ATOM 2221 O O . ARG A 1 265 ? 0.903 14.074 -0.804 1.00 52.28 265 ARG A O 1
ATOM 2228 N N . LYS A 1 266 ? 0.078 11.981 -0.802 1.00 50.69 266 LYS A N 1
ATOM 2229 C CA . LYS A 1 266 ? -0.263 11.903 0.613 1.00 50.69 266 LYS A CA 1
ATOM 2230 C C . LYS A 1 266 ? 0.468 10.697 1.178 1.00 50.69 266 LYS A C 1
ATOM 2232 O O . LYS A 1 266 ? 0.169 9.571 0.804 1.00 50.69 266 LYS A O 1
ATOM 2237 N N . SER A 1 267 ? 1.443 10.938 2.048 1.00 54.28 267 SER A N 1
ATOM 2238 C CA . SER A 1 267 ? 1.960 9.862 2.901 1.00 54.28 267 SER A CA 1
ATOM 2239 C C . SER A 1 267 ? 0.816 9.316 3.757 1.00 54.28 267 SER A C 1
ATOM 2241 O O . SER A 1 267 ? -0.070 10.094 4.119 1.00 54.28 267 SER A O 1
ATOM 2243 N N . LEU A 1 268 ? 0.850 8.039 4.142 1.00 56.12 268 LEU A N 1
ATOM 2244 C CA . LEU A 1 268 ? -0.125 7.461 5.075 1.00 56.12 268 LEU A CA 1
ATOM 2245 C C . LEU A 1 268 ? -0.289 8.316 6.345 1.00 56.12 268 LEU A C 1
ATOM 2247 O O . LEU A 1 268 ? -1.388 8.483 6.854 1.00 56.12 268 LEU A O 1
ATOM 2251 N N . ARG A 1 269 ? 0.783 8.991 6.786 1.00 53.56 269 ARG A N 1
ATOM 2252 C CA . ARG A 1 269 ? 0.759 9.992 7.867 1.00 53.56 269 ARG A CA 1
ATOM 2253 C C . ARG A 1 269 ? -0.277 11.095 7.646 1.00 53.56 269 ARG A C 1
ATOM 2255 O O . ARG A 1 269 ? -0.899 11.541 8.593 1.00 53.56 269 ARG A O 1
ATOM 2262 N N . GLN A 1 270 ? -0.433 11.560 6.415 1.00 53.31 270 GLN A N 1
ATOM 2263 C CA . GLN A 1 270 ? -1.368 12.617 6.047 1.00 53.31 270 GLN A CA 1
ATOM 2264 C C . GLN A 1 270 ? -2.795 12.086 5.883 1.00 53.31 270 GLN A C 1
ATOM 2266 O O . GLN A 1 270 ? -3.730 12.858 6.039 1.00 53.31 270 GLN A O 1
ATOM 2271 N N . PHE A 1 271 ? -2.966 10.795 5.583 1.00 56.69 271 PHE A N 1
ATOM 2272 C CA . PHE A 1 271 ? -4.260 10.114 5.650 1.00 56.69 271 PHE A CA 1
ATOM 2273 C C . PHE A 1 271 ? -4.698 9.931 7.112 1.00 56.69 271 PHE A C 1
ATOM 2275 O O . PHE A 1 271 ? -5.733 10.461 7.496 1.00 56.69 271 PHE A O 1
ATOM 2282 N N . LEU A 1 272 ? -3.833 9.337 7.942 1.00 56.84 272 LEU A N 1
ATOM 2283 C CA . LEU A 1 272 ? -4.020 9.160 9.387 1.00 56.84 272 LEU A CA 1
ATOM 2284 C C . LEU A 1 272 ? -4.271 10.489 10.114 1.00 56.84 272 LEU A C 1
ATOM 2286 O O . LEU A 1 272 ? -5.080 10.547 11.028 1.00 56.84 272 LEU A O 1
ATOM 2290 N N . TRP A 1 273 ? -3.610 11.575 9.700 1.00 54.56 273 TRP A N 1
ATOM 2291 C CA . TRP A 1 273 ? -3.860 12.902 10.272 1.00 54.56 273 TRP A CA 1
ATOM 2292 C C . TRP A 1 273 ? -5.256 13.441 9.933 1.00 54.56 273 TRP A C 1
ATOM 2294 O O . TRP A 1 273 ? -5.865 14.087 10.775 1.00 54.56 273 TRP A O 1
ATOM 2304 N N . ASN A 1 274 ? -5.789 13.151 8.739 1.00 55.19 274 ASN A N 1
ATOM 2305 C CA . ASN A 1 274 ? -7.159 13.550 8.395 1.00 55.19 274 ASN A CA 1
ATOM 2306 C C . ASN A 1 274 ? -8.194 12.739 9.185 1.00 55.19 274 ASN A C 1
ATOM 2308 O O . ASN A 1 274 ? -9.232 13.291 9.535 1.00 55.19 274 ASN A O 1
ATOM 2312 N N . GLU A 1 275 ? -7.921 11.461 9.468 1.00 56.16 275 GLU A N 1
ATOM 2313 C CA . GLU A 1 275 ? -8.791 10.660 10.335 1.00 56.16 275 GLU A CA 1
ATOM 2314 C C . GLU A 1 275 ? -8.757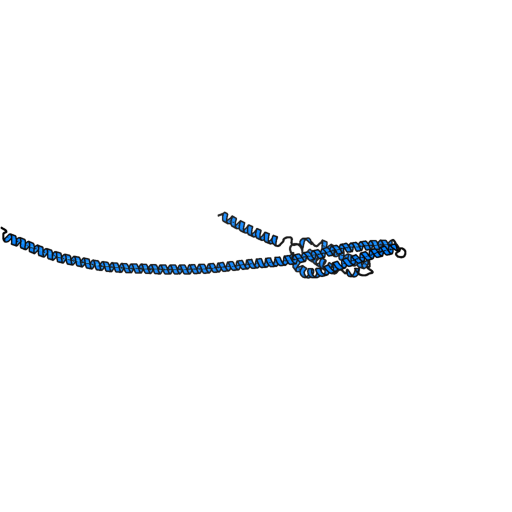 11.159 11.779 1.00 56.16 275 GLU A C 1
ATOM 2316 O O . GLU A 1 275 ? -9.813 11.383 12.363 1.00 56.16 275 GLU A O 1
ATOM 2321 N N . ILE A 1 276 ? -7.572 11.439 12.332 1.00 58.06 276 ILE A N 1
ATOM 2322 C CA . ILE A 1 276 ? -7.439 12.038 13.671 1.00 58.06 276 ILE A CA 1
ATOM 2323 C C . ILE A 1 276 ? -8.183 13.382 13.749 1.00 58.06 276 ILE A C 1
ATOM 2325 O O . ILE A 1 276 ? -8.929 13.604 14.702 1.00 58.06 276 ILE A O 1
ATOM 2329 N N . ASP A 1 277 ? -8.044 14.246 12.737 1.00 51.03 277 ASP A N 1
ATOM 2330 C CA . ASP A 1 277 ? -8.774 15.521 12.663 1.00 51.03 277 ASP A CA 1
ATOM 2331 C C . ASP A 1 277 ? -10.301 15.311 12.550 1.00 51.03 277 ASP A C 1
ATOM 2333 O O . ASP A 1 277 ? -11.070 16.124 13.068 1.00 51.03 277 ASP A O 1
ATOM 2337 N N . SER A 1 278 ? -10.766 14.239 11.892 1.00 55.28 278 SER A N 1
ATOM 2338 C CA . SER A 1 278 ? -12.200 13.908 11.821 1.00 55.28 278 SER A CA 1
ATOM 2339 C C . SER A 1 278 ? -12.749 13.406 13.159 1.00 55.28 278 SER A C 1
ATOM 2341 O O . SER A 1 278 ? -13.764 13.921 13.619 1.00 55.28 278 SER A O 1
ATOM 2343 N N . TYR A 1 279 ? -12.011 12.533 13.853 1.00 54.69 279 TYR A N 1
ATOM 2344 C CA . TYR A 1 279 ? -12.358 12.075 15.200 1.00 54.69 279 TYR A CA 1
ATOM 2345 C C . TYR A 1 279 ? -12.357 13.217 16.223 1.00 54.69 279 TYR A C 1
ATOM 2347 O O . TYR A 1 279 ? -13.182 13.225 17.135 1.00 54.69 279 TYR A O 1
ATOM 2355 N N . GLN A 1 280 ? -11.450 14.191 16.098 1.00 51.28 280 GLN A N 1
ATOM 2356 C CA . GLN A 1 280 ? -11.463 15.380 16.955 1.00 51.28 280 GLN A CA 1
ATOM 2357 C C . GLN A 1 280 ? -12.681 16.264 16.684 1.00 51.28 280 GLN A C 1
ATOM 2359 O O . GLN A 1 280 ? -13.329 16.683 17.634 1.00 51.28 280 GLN A O 1
ATOM 2364 N N . ARG A 1 281 ? -13.060 16.479 15.417 1.00 51.91 281 ARG A N 1
ATOM 2365 C CA . ARG A 1 281 ? -14.282 17.234 15.092 1.00 51.91 281 ARG A CA 1
ATOM 2366 C C . ARG A 1 281 ? -15.551 16.572 15.608 1.00 51.91 281 ARG A C 1
ATOM 2368 O O . ARG A 1 281 ? -16.412 17.275 16.125 1.00 51.91 281 ARG A O 1
ATOM 2375 N N . ASP A 1 282 ? -15.671 15.257 15.468 1.00 51.28 282 ASP A N 1
ATOM 2376 C CA . ASP A 1 282 ? -16.867 14.537 15.913 1.00 51.28 282 ASP A CA 1
ATOM 2377 C C . ASP A 1 282 ? -16.984 14.538 17.448 1.00 51.28 282 ASP A C 1
ATOM 2379 O O . ASP A 1 282 ? -18.083 14.692 17.983 1.00 51.28 282 ASP A O 1
ATOM 2383 N N . ASN A 1 283 ? -15.852 14.484 18.162 1.00 52.31 283 ASN A N 1
ATOM 2384 C CA . ASN A 1 283 ? -15.815 14.658 19.617 1.00 52.31 283 ASN A CA 1
ATOM 2385 C C . ASN A 1 283 ? -16.107 16.102 20.056 1.00 52.31 283 ASN A C 1
ATOM 2387 O O . ASN A 1 283 ? -16.849 16.302 21.017 1.00 52.31 283 ASN A O 1
ATOM 2391 N N . ASP A 1 284 ? -15.583 17.108 19.354 1.00 50.06 284 ASP A N 1
ATOM 2392 C CA . ASP A 1 284 ? -15.841 18.521 19.662 1.00 50.06 284 ASP A CA 1
ATOM 2393 C C . ASP A 1 284 ? -17.333 18.871 19.485 1.00 50.06 284 ASP A C 1
ATOM 2395 O O . ASP A 1 284 ? -17.908 19.583 20.307 1.00 50.06 284 ASP A O 1
ATOM 2399 N N . ILE A 1 285 ? -18.001 18.298 18.474 1.00 51.88 285 ILE A N 1
ATOM 2400 C CA . ILE A 1 285 ? -19.455 18.436 18.272 1.00 51.88 285 ILE A CA 1
ATOM 2401 C C . ILE A 1 285 ? -20.242 17.787 19.424 1.00 51.88 285 ILE A C 1
ATOM 2403 O O . ILE A 1 285 ? -21.263 18.331 19.854 1.00 51.88 285 ILE A O 1
ATOM 2407 N N . PHE A 1 286 ? -19.777 16.650 19.947 1.00 44.59 286 PHE A N 1
ATOM 2408 C CA . PHE A 1 286 ? -20.403 15.977 21.089 1.00 44.59 286 PHE A CA 1
ATOM 2409 C C . PHE A 1 286 ? -20.273 16.789 22.390 1.00 44.59 286 PHE A C 1
ATOM 2411 O O . PHE A 1 286 ? -21.252 16.931 23.124 1.00 44.59 286 PHE A O 1
ATOM 2418 N N . PHE A 1 287 ? -19.106 17.393 22.643 1.00 43.75 287 PHE A N 1
ATOM 2419 C CA . PHE A 1 287 ? -18.874 18.248 23.815 1.00 43.75 287 PHE A CA 1
ATOM 2420 C C . PHE A 1 287 ? -19.621 19.591 23.751 1.00 43.75 287 PHE A C 1
ATOM 2422 O O . PHE A 1 287 ? -20.077 20.097 24.782 1.00 43.75 287 PHE A O 1
ATOM 2429 N N . ASP A 1 288 ? -19.807 20.165 22.561 1.00 49.34 288 ASP A N 1
ATOM 2430 C CA . ASP A 1 288 ? -20.621 21.377 22.386 1.00 49.34 288 ASP A CA 1
ATOM 2431 C C . ASP A 1 288 ? -22.124 21.111 22.611 1.00 49.34 288 ASP A C 1
ATOM 2433 O O . ASP A 1 288 ? -22.852 21.991 23.079 1.00 49.34 288 ASP A O 1
ATOM 2437 N N . LEU A 1 289 ? -22.596 19.887 22.346 1.00 49.91 289 LEU A N 1
ATOM 2438 C CA . LEU A 1 289 ? -23.981 19.472 22.598 1.00 49.91 289 LEU A CA 1
ATOM 2439 C C . LEU A 1 289 ? -24.283 19.226 24.089 1.00 49.91 289 LEU A C 1
ATOM 2441 O O . LEU A 1 289 ? -25.406 19.500 24.521 1.00 49.91 289 LEU A O 1
ATOM 2445 N N . GLU A 1 290 ? -23.314 18.774 24.893 1.00 47.56 290 GLU A N 1
ATOM 2446 C CA . GLU A 1 290 ? -23.473 18.640 26.354 1.00 47.56 290 GLU A CA 1
ATOM 2447 C C . GLU A 1 290 ? -23.487 19.990 27.086 1.00 47.5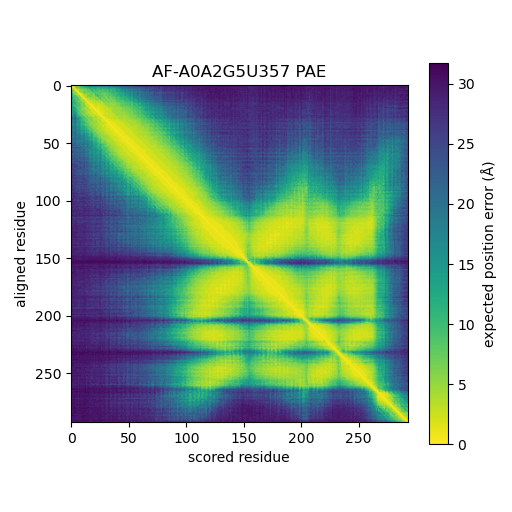6 290 GLU A C 1
ATOM 2449 O O . GLU A 1 290 ? -24.205 20.142 28.072 1.00 47.56 290 GLU A O 1
ATOM 2454 N N . ASN A 1 291 ? -22.779 20.998 26.569 1.00 48.47 291 ASN A N 1
ATOM 2455 C CA . ASN A 1 291 ? -22.773 22.354 27.134 1.00 48.47 291 ASN A CA 1
ATOM 2456 C C . ASN A 1 291 ? -24.001 23.204 26.739 1.00 48.47 291 ASN A C 1
ATOM 2458 O O . ASN A 1 291 ? -24.114 24.358 27.156 1.00 48.47 291 ASN A O 1
ATOM 2462 N N . CYS A 1 292 ? -24.921 22.651 25.940 1.00 48.47 292 CYS A N 1
ATOM 2463 C CA . CYS A 1 292 ? -26.167 23.302 25.521 1.00 48.47 292 CYS A CA 1
ATOM 2464 C C . CYS A 1 292 ? -27.418 22.847 26.309 1.00 48.47 292 CYS A C 1
ATOM 2466 O O . CYS A 1 292 ? -28.537 23.165 25.894 1.00 48.47 292 CYS A O 1
ATOM 2468 N N . LYS A 1 293 ? -27.261 22.126 27.428 1.00 41.47 293 LYS A N 1
ATOM 2469 C CA . LYS A 1 293 ? -28.336 21.817 28.393 1.00 41.47 293 LYS A CA 1
ATOM 2470 C C . LYS A 1 293 ? -28.155 22.590 29.695 1.00 41.47 293 LYS A C 1
ATOM 2472 O O . LYS A 1 293 ? -29.199 22.962 30.275 1.00 41.47 293 LYS A O 1
#